Protein AF-A0A1M3DHI2-F1 (afdb_monomer_lite)

Foldseek 3Di:
DDDQPDKAWDAADQDPVGDPLRHQFGFKMFGFDPDKDFPVLFPDDDDPVQADPVRHGPDRIDTDTPWMKTFDPPTDGLCVLDVDDDPCVCVVDGDDDDPSSVVVVVPTHIDTDDDTDRPVVVVVVCVVVVVVDDDDDDDDDDDPPPVPQQQAKKKWWKKWKPLDPFTKIFTDIGRDVVVVQVVVCVVQVVVVPGIHIGTPDMDIDSGPNVSVVLQVQLLVVQVVQADPVGSRMGTNDDPVNSVVSSVVVVVVVVVVVD

pLDDT: mean 76.76, std 18.45, range [28.52, 96.75]

Sequence (258 aa):
MLRPGDLVVIVGTMGDETLPEERGMILGLMEPTTSIVSSLDYDLARGPRDFDETGRYRWPYGLELQRAWRFSEPRTALAVISSRRFSMDSAQGIVPLLPEEAEATMLLPREPVALLRPARTEARISGIEAARRRGAPPPTTTRSGVMHMRRAPAFTYAMSIEGAATPCCKIGWSFDWRSRERHFNQVAMPNVGGLRYRTILHELWDTAGEAFRMEQALLSKFDALRHPQNREILERTDAVTIQGAWIDYLVDARRRHR

Secondary structure (DSSP, 8-state):
---TT--EEEE--SSTTS-GGGTTBEEEEEEEEEEEEEGGGB-----GGGB-TTS-BS--EEEEEEEEEEEPSSPPBHHHH------GGGGSSPPPPPHHHHHHHHHS-EEE-PPPPBHHHHHHHHHHHHHHSSS-----S--TTSTTTTTS-EEEEEEEEET-SS-EEEEEEES-HHHHHHHHHHHH-GGGT--EEEEEEEEEESSHHHHHHHHHHHHHHTGGGEETTEEEEEES--HHHHHHHHHHHHHHHHHHT-

Structure (mmCIF, N/CA/C/O backbone):
data_AF-A0A1M3DHI2-F1
#
_entry.id   AF-A0A1M3DHI2-F1
#
loop_
_atom_site.group_PDB
_atom_site.id
_atom_site.type_symbol
_atom_site.label_atom_id
_atom_site.label_alt_id
_atom_site.label_comp_id
_atom_site.label_asym_id
_atom_site.label_entity_id
_atom_site.label_seq_id
_atom_site.pdbx_PDB_ins_code
_atom_site.Cartn_x
_atom_site.Cartn_y
_atom_site.Cartn_z
_atom_site.occupancy
_atom_site.B_iso_or_equiv
_atom_site.auth_seq_id
_atom_site.auth_comp_id
_atom_site.auth_asym_id
_atom_site.auth_atom_id
_atom_site.pdbx_PDB_model_num
ATOM 1 N N . MET A 1 1 ? -4.051 0.765 24.908 1.00 62.66 1 MET A N 1
ATOM 2 C CA . MET A 1 1 ? -3.536 0.108 23.687 1.00 62.66 1 MET A CA 1
ATOM 3 C C . MET A 1 1 ? -4.720 -0.537 22.989 1.00 62.66 1 MET A C 1
ATOM 5 O O . MET A 1 1 ? -5.453 -1.241 23.672 1.00 62.66 1 MET A O 1
ATOM 9 N N . LEU A 1 2 ? -4.924 -0.233 21.703 1.00 74.88 2 LEU A N 1
ATOM 10 C CA . LEU A 1 2 ? -6.053 -0.718 20.896 1.00 74.88 2 LEU A CA 1
ATOM 11 C C . LEU A 1 2 ? -6.019 -2.240 20.723 1.00 74.88 2 LEU A C 1
ATOM 13 O O . LEU A 1 2 ? -4.952 -2.815 20.490 1.00 74.88 2 LEU A O 1
ATOM 17 N N . ARG A 1 3 ? -7.186 -2.871 20.798 1.00 81.62 3 ARG A N 1
ATOM 18 C CA . ARG A 1 3 ? -7.414 -4.294 20.544 1.00 81.62 3 ARG A CA 1
ATOM 19 C C . ARG A 1 3 ? -8.376 -4.474 19.366 1.00 81.62 3 ARG A C 1
ATOM 21 O O . ARG A 1 3 ? -9.183 -3.588 19.095 1.00 81.62 3 ARG A O 1
ATOM 28 N N . PRO A 1 4 ? -8.317 -5.617 18.659 1.00 80.00 4 PRO A N 1
ATOM 29 C CA . PRO A 1 4 ? -9.319 -5.941 17.649 1.00 80.00 4 PRO A CA 1
ATOM 30 C C . PRO A 1 4 ? -10.737 -5.880 18.235 1.00 80.00 4 PRO A C 1
ATOM 32 O O . PRO A 1 4 ? -10.993 -6.486 19.275 1.00 80.00 4 PRO A O 1
ATOM 35 N N . GLY A 1 5 ? -11.636 -5.162 17.558 1.00 84.44 5 GLY A N 1
ATOM 36 C CA . GLY A 1 5 ? -13.017 -4.937 17.997 1.00 84.44 5 GLY A CA 1
ATOM 37 C C . GLY A 1 5 ? -13.235 -3.659 18.814 1.00 84.44 5 GLY A C 1
ATOM 38 O O . GLY A 1 5 ? -14.385 -3.312 19.078 1.00 84.44 5 GLY A O 1
ATOM 39 N N . ASP A 1 6 ? -12.171 -2.940 19.189 1.00 88.81 6 ASP A N 1
ATOM 40 C CA . ASP A 1 6 ? -12.313 -1.625 19.815 1.00 88.81 6 ASP A CA 1
ATOM 41 C C . ASP A 1 6 ? -12.907 -0.617 18.820 1.00 88.81 6 ASP A C 1
ATOM 43 O O . ASP A 1 6 ? -12.565 -0.595 17.635 1.00 88.81 6 ASP A O 1
ATOM 47 N N . LEU A 1 7 ? -13.769 0.263 19.327 1.00 92.69 7 LEU A N 1
ATOM 48 C CA . LEU A 1 7 ? -14.337 1.374 18.572 1.00 92.69 7 LEU A CA 1
ATOM 49 C C . LEU A 1 7 ? -13.703 2.688 19.023 1.00 92.69 7 LEU A C 1
ATOM 51 O O . LEU A 1 7 ? -13.529 2.938 20.215 1.00 92.69 7 LEU A O 1
ATOM 55 N N . VAL A 1 8 ? -13.381 3.541 18.057 1.00 91.00 8 VAL A N 1
ATOM 56 C CA . VAL A 1 8 ? -12.802 4.864 18.279 1.00 91.00 8 VAL A CA 1
ATOM 57 C C . VAL A 1 8 ? -13.770 5.917 17.772 1.00 91.00 8 VAL A C 1
ATOM 59 O O . VAL A 1 8 ? -14.144 5.921 16.599 1.00 91.00 8 VAL A O 1
ATOM 62 N N . VAL A 1 9 ? -14.165 6.817 18.666 1.00 91.62 9 VAL A N 1
ATOM 63 C CA . VAL A 1 9 ? -14.971 7.989 18.330 1.00 91.62 9 VAL A CA 1
ATOM 64 C C . VAL A 1 9 ? -14.064 9.135 17.879 1.00 91.62 9 VAL A C 1
ATOM 66 O O . VAL A 1 9 ? -13.004 9.366 18.459 1.00 91.62 9 VAL A O 1
ATOM 69 N N . ILE A 1 10 ? -14.475 9.847 16.834 1.00 91.12 10 ILE A N 1
ATOM 70 C CA . ILE A 1 10 ? -13.788 11.022 16.298 1.00 91.12 10 ILE A CA 1
ATOM 71 C C . ILE A 1 10 ? -14.543 12.265 16.754 1.00 91.12 10 ILE A C 1
ATOM 73 O O . ILE A 1 10 ? -15.750 12.382 16.530 1.00 91.12 10 ILE A O 1
ATOM 77 N N . VAL A 1 11 ? -13.818 13.202 17.358 1.00 88.62 11 VAL A N 1
ATOM 78 C CA . VAL A 1 11 ? -14.355 14.476 17.842 1.00 88.62 11 VAL A CA 1
ATOM 79 C C . VAL A 1 11 ? -13.604 15.618 17.173 1.00 88.62 11 VAL A C 1
ATOM 81 O O . VAL A 1 11 ? -12.375 15.591 17.091 1.00 88.62 11 VAL A O 1
ATOM 84 N N . GLY A 1 12 ? -14.338 16.626 16.709 1.00 87.31 12 GLY A N 1
ATOM 85 C CA . GLY A 1 12 ? -13.746 17.838 16.160 1.00 87.31 12 GLY A CA 1
ATOM 86 C C . GLY A 1 12 ? -13.019 18.626 17.244 1.00 87.31 12 GLY A C 1
ATOM 87 O O . GLY A 1 12 ? -13.593 18.956 18.284 1.00 87.31 12 GLY A O 1
ATOM 88 N N . THR A 1 13 ? -11.745 18.935 17.018 1.00 84.31 13 THR A N 1
ATOM 89 C CA . THR A 1 13 ? -10.968 19.737 17.972 1.00 84.31 13 THR A CA 1
ATOM 90 C C . THR A 1 13 ? -11.414 21.200 17.933 1.00 84.31 13 THR A C 1
ATOM 92 O O . THR A 1 13 ? -12.040 21.649 16.979 1.00 84.31 13 THR A O 1
ATOM 95 N N . MET A 1 14 ? -11.081 21.978 18.965 1.00 82.81 14 MET A N 1
ATOM 96 C CA . MET A 1 14 ? -11.407 23.414 19.000 1.00 82.81 14 MET A CA 1
ATOM 97 C C . MET A 1 14 ? -10.452 24.280 18.156 1.00 82.81 14 MET A C 1
ATOM 99 O O . MET A 1 14 ? -10.626 25.496 18.105 1.00 82.81 14 MET A O 1
ATOM 103 N N . GLY A 1 15 ? -9.428 23.678 17.540 1.00 81.00 15 GLY A N 1
ATOM 104 C CA . GLY A 1 15 ? -8.413 24.379 16.755 1.00 81.00 15 GLY A CA 1
ATOM 105 C C . GLY A 1 15 ? -8.864 24.735 15.337 1.00 81.00 15 GLY A C 1
ATOM 106 O O . GLY A 1 15 ? -9.889 24.261 14.846 1.00 81.00 15 GLY A O 1
ATOM 107 N N . ASP A 1 16 ? -8.050 25.541 14.654 1.00 78.50 16 ASP A N 1
ATOM 108 C CA . ASP A 1 16 ? -8.385 26.100 13.336 1.00 78.50 16 ASP A CA 1
ATOM 109 C C . ASP A 1 16 ? -8.350 25.110 12.168 1.00 78.50 16 ASP A C 1
ATOM 111 O O . ASP A 1 16 ? -8.839 25.425 11.084 1.00 78.50 16 ASP A O 1
ATOM 115 N N . GLU A 1 17 ? -7.832 23.903 12.391 1.00 76.38 17 GLU A N 1
ATOM 116 C CA . GLU A 1 17 ? -7.885 22.809 11.413 1.00 76.38 17 GLU A CA 1
ATOM 117 C C . GLU A 1 17 ? -9.272 22.144 11.345 1.00 76.38 17 GLU A C 1
ATOM 119 O O . GLU A 1 17 ? -9.566 21.438 10.386 1.00 76.38 17 GLU A O 1
ATOM 124 N N . THR A 1 18 ? -10.138 22.371 12.342 1.00 82.31 18 THR A N 1
ATOM 125 C CA . THR A 1 18 ? -11.517 21.856 12.358 1.00 82.31 18 THR A CA 1
ATOM 126 C C . THR A 1 18 ? -12.483 22.948 11.893 1.00 82.31 18 THR A C 1
ATOM 128 O O . THR A 1 18 ? -12.411 24.092 12.369 1.00 82.31 18 THR A O 1
ATOM 131 N N . LEU A 1 19 ? -13.408 22.597 10.991 1.00 86.00 19 LEU A N 1
ATOM 132 C CA . LEU A 1 19 ? -14.446 23.515 10.508 1.00 86.00 19 LEU A CA 1
ATOM 133 C C . LEU A 1 19 ? -15.257 24.082 11.685 1.00 86.00 19 LEU A C 1
ATOM 135 O O . LEU A 1 19 ? -15.545 23.324 12.612 1.00 86.00 19 LEU A O 1
ATOM 139 N N . PRO A 1 20 ? -15.627 25.378 11.688 1.00 88.81 20 PRO A N 1
ATOM 140 C CA . PRO A 1 20 ? -16.298 26.022 12.822 1.00 88.81 20 PRO A CA 1
ATOM 141 C C . PRO A 1 20 ? -17.507 25.256 13.377 1.00 88.81 20 PRO A C 1
ATOM 143 O O . PRO A 1 20 ? -17.654 25.148 14.591 1.00 88.81 20 PRO A O 1
ATOM 146 N N . GLU A 1 21 ? -18.326 24.686 12.500 1.00 89.31 21 GLU A N 1
ATOM 147 C CA . GLU A 1 21 ? -19.518 23.895 12.812 1.00 89.31 21 GLU A CA 1
ATOM 148 C C . GLU A 1 21 ? -19.221 22.483 13.353 1.00 89.31 21 GLU A C 1
ATOM 150 O O . GLU A 1 21 ? -20.093 21.845 13.936 1.00 89.31 21 GLU A O 1
ATOM 155 N N . GLU A 1 22 ? -17.992 21.991 13.191 1.00 90.50 22 GLU A N 1
ATOM 156 C CA . GLU A 1 22 ? -17.553 20.667 13.647 1.00 90.50 22 GLU A CA 1
ATOM 157 C C . GLU A 1 22 ? -16.815 20.718 14.993 1.00 90.50 22 GLU A C 1
ATOM 159 O O . GLU A 1 22 ? -16.596 19.684 15.631 1.00 90.50 22 GLU A O 1
ATOM 164 N N . ARG A 1 23 ? -16.434 21.914 15.455 1.00 91.06 23 ARG A N 1
ATOM 165 C CA . ARG A 1 23 ? -15.648 22.107 16.682 1.00 91.06 23 ARG A CA 1
ATOM 166 C C . ARG A 1 23 ? -16.422 21.629 17.911 1.00 91.06 23 ARG A C 1
ATOM 168 O O . ARG A 1 23 ? -17.513 22.109 18.201 1.00 91.06 23 ARG A O 1
ATOM 175 N N . GLY A 1 24 ? -15.841 20.687 18.653 1.00 89.25 24 GLY A N 1
ATOM 176 C CA . GLY A 1 24 ? -16.449 20.092 19.848 1.00 89.25 24 GLY A CA 1
ATOM 177 C C . GLY A 1 24 ? -17.579 19.097 19.560 1.00 89.25 24 GLY A C 1
ATOM 178 O O . GLY A 1 24 ? -18.226 18.623 20.499 1.00 89.25 24 GLY A O 1
ATOM 179 N N . MET A 1 25 ? -17.815 18.761 18.289 1.00 91.50 25 MET A N 1
ATOM 180 C CA . MET A 1 25 ? -18.876 17.849 17.870 1.00 91.50 25 MET A CA 1
ATOM 181 C C . MET A 1 25 ? -18.349 16.427 17.700 1.00 91.50 25 MET A C 1
ATOM 183 O O . MET A 1 25 ? -17.203 16.211 17.303 1.00 91.50 25 MET A O 1
ATOM 187 N N . ILE A 1 26 ? -19.203 15.444 17.978 1.00 92.25 26 ILE A N 1
ATOM 188 C CA . ILE A 1 26 ? -18.942 14.039 17.666 1.00 92.25 26 ILE A CA 1
ATOM 189 C C . ILE A 1 26 ? -19.184 13.848 16.164 1.00 92.25 26 ILE A C 1
ATOM 191 O O . ILE A 1 26 ? -20.297 14.043 15.676 1.00 92.25 26 ILE A O 1
ATOM 195 N N . LEU A 1 27 ? -18.131 13.497 15.423 1.00 92.06 27 LEU A N 1
ATOM 196 C CA . LEU A 1 27 ? -18.130 13.499 13.954 1.00 92.06 27 LEU A CA 1
ATOM 197 C C . LEU A 1 27 ? -18.334 12.102 13.372 1.00 92.06 27 LEU A C 1
ATOM 199 O O . LEU A 1 27 ? -19.105 11.905 12.431 1.00 92.06 27 LEU A O 1
ATOM 203 N N . GLY A 1 28 ? -17.646 11.114 13.938 1.00 93.94 28 GLY A N 1
ATOM 204 C CA . GLY A 1 28 ? -17.653 9.765 13.395 1.00 93.94 28 GLY A CA 1
ATOM 205 C C . GLY A 1 28 ? -17.234 8.710 14.399 1.00 93.94 28 GLY A C 1
ATOM 206 O O . GLY A 1 28 ? -16.792 9.003 15.508 1.00 93.94 28 GLY A O 1
ATOM 207 N N . LEU A 1 29 ? -17.387 7.466 13.978 1.00 94.25 29 LEU A N 1
ATOM 208 C CA . LEU A 1 29 ? -17.024 6.277 14.728 1.00 94.25 29 LEU A CA 1
ATOM 209 C C . LEU A 1 29 ? -16.289 5.338 13.781 1.00 94.25 29 LEU A C 1
ATOM 211 O O . LEU A 1 29 ? -16.691 5.182 12.629 1.00 94.25 29 LEU A O 1
ATOM 215 N N . MET A 1 30 ? -15.231 4.693 14.245 1.00 94.19 30 MET A N 1
ATOM 216 C CA . MET A 1 30 ? -14.475 3.750 13.429 1.00 94.19 30 MET A CA 1
ATOM 217 C C . MET A 1 30 ? -14.014 2.548 14.236 1.00 94.19 30 MET A C 1
ATOM 219 O O . MET A 1 30 ? -13.789 2.640 15.437 1.00 94.19 30 MET A O 1
ATOM 223 N N . GLU A 1 31 ? -13.846 1.429 13.548 1.00 92.19 31 GLU A N 1
ATOM 224 C CA . GLU A 1 31 ? -13.245 0.211 14.077 1.00 92.19 31 GLU A CA 1
ATOM 225 C C . GLU A 1 31 ? -11.874 0.024 13.416 1.00 92.19 31 GLU A C 1
ATOM 227 O O . GLU A 1 31 ? -11.796 -0.505 12.299 1.00 92.19 31 GLU A O 1
ATOM 232 N N . PRO A 1 32 ? -10.788 0.517 14.034 1.00 86.94 32 PRO A N 1
ATOM 233 C CA . PRO A 1 32 ? -9.449 0.338 13.500 1.00 86.94 32 PRO A CA 1
ATOM 234 C C . PRO A 1 32 ? -8.954 -1.098 13.698 1.00 86.94 32 PRO A C 1
ATOM 236 O O . PRO A 1 32 ? -9.255 -1.780 14.676 1.00 86.94 32 PRO A O 1
ATOM 239 N N . THR A 1 33 ? -8.127 -1.548 12.766 1.00 83.25 33 THR A N 1
ATOM 240 C CA . THR A 1 33 ? -7.290 -2.737 12.924 1.00 83.25 33 THR A CA 1
ATOM 241 C C . THR A 1 33 ? -6.025 -2.393 13.716 1.00 83.25 33 THR A C 1
ATOM 243 O O . THR A 1 33 ? -5.713 -1.232 13.980 1.00 83.25 33 THR A O 1
ATOM 246 N N . THR A 1 34 ? -5.236 -3.413 14.049 1.00 78.88 34 THR A N 1
ATOM 247 C CA . THR A 1 34 ? -3.863 -3.242 14.546 1.00 78.88 34 THR A CA 1
ATOM 248 C C . THR A 1 34 ? -2.829 -3.164 13.414 1.00 78.88 34 THR A C 1
ATOM 250 O O . THR A 1 34 ? -1.626 -3.108 13.676 1.00 78.88 34 THR A O 1
ATOM 253 N N . SER A 1 35 ? -3.273 -3.163 12.153 1.00 71.69 35 SER A N 1
ATOM 254 C CA . SER A 1 35 ? -2.414 -3.146 10.973 1.00 71.69 35 SER A CA 1
ATOM 255 C C . SER A 1 35 ? -2.018 -1.715 10.617 1.00 71.69 35 SER A C 1
ATOM 257 O O . SER A 1 35 ? -2.851 -0.892 10.236 1.00 71.69 35 SER A O 1
ATOM 259 N N . ILE A 1 36 ? -0.720 -1.429 10.727 1.00 72.75 36 ILE A N 1
ATOM 260 C CA . ILE A 1 36 ? -0.139 -0.146 10.325 1.00 72.75 36 ILE A CA 1
ATOM 261 C C . ILE A 1 36 ? 0.008 -0.128 8.804 1.00 72.75 36 ILE A C 1
ATOM 263 O O . ILE A 1 36 ? 0.625 -1.018 8.216 1.00 72.75 36 ILE A O 1
ATOM 267 N N . VAL A 1 37 ? -0.519 0.916 8.176 1.00 66.88 37 VAL A N 1
ATOM 268 C CA . VAL A 1 37 ? -0.455 1.144 6.731 1.00 66.88 37 VAL A CA 1
ATOM 269 C C . VAL A 1 37 ? 0.207 2.482 6.433 1.00 66.88 37 VAL A C 1
ATOM 271 O O . VAL A 1 37 ? 0.209 3.386 7.270 1.00 66.88 37 VAL A O 1
ATOM 274 N N . SER A 1 38 ? 0.780 2.630 5.238 1.00 73.25 38 SER A N 1
ATOM 275 C CA . SER A 1 38 ? 1.249 3.941 4.793 1.00 73.25 38 SER A CA 1
ATOM 276 C C . SER A 1 38 ? 0.084 4.745 4.230 1.00 73.25 38 SER A C 1
ATOM 278 O O . SER A 1 38 ? -0.596 4.294 3.312 1.00 73.25 38 SER A O 1
ATOM 280 N N . SER A 1 39 ? -0.090 5.978 4.703 1.00 69.62 39 SER A N 1
ATOM 281 C CA . SER A 1 39 ? -1.076 6.925 4.158 1.00 69.62 39 SER A CA 1
ATOM 282 C C . SER A 1 39 ? -0.785 7.286 2.694 1.00 69.62 39 SER A C 1
ATOM 284 O O . SER A 1 39 ? -1.657 7.770 1.975 1.00 69.62 39 SER A O 1
ATOM 286 N N . LEU A 1 40 ? 0.444 7.027 2.227 1.00 70.31 40 LEU A N 1
ATOM 287 C CA . LEU A 1 40 ? 0.841 7.196 0.831 1.00 70.31 40 LEU A CA 1
ATOM 288 C C . LEU A 1 40 ? 0.261 6.120 -0.098 1.00 70.31 40 LEU A C 1
ATOM 290 O O . LEU A 1 40 ? 0.188 6.359 -1.300 1.00 70.31 40 LEU A O 1
ATOM 294 N N . ASP A 1 41 ? -0.171 4.974 0.439 1.00 65.00 41 ASP A N 1
ATOM 295 C CA . ASP A 1 41 ? -0.822 3.909 -0.333 1.00 65.00 41 ASP A CA 1
ATOM 296 C C . ASP A 1 41 ? -2.322 4.178 -0.580 1.00 65.00 41 ASP A C 1
ATOM 298 O O . ASP A 1 41 ? -2.971 3.401 -1.284 1.00 65.00 41 ASP A O 1
ATOM 302 N N . TYR A 1 42 ? -2.873 5.267 -0.032 1.00 68.94 42 TYR A N 1
ATOM 303 C CA . TYR A 1 42 ? -4.274 5.675 -0.168 1.00 68.94 42 TYR A CA 1
ATOM 304 C C . TYR A 1 42 ? -4.394 6.970 -0.976 1.00 68.94 42 TYR A C 1
ATOM 306 O O . TYR A 1 42 ? -3.564 7.878 -0.852 1.00 68.94 42 TYR A O 1
ATOM 314 N N . ASP A 1 43 ? -5.451 7.056 -1.787 1.00 68.31 43 ASP A N 1
ATOM 315 C CA . ASP A 1 43 ? -5.791 8.253 -2.563 1.00 68.31 43 ASP A CA 1
ATOM 316 C C . ASP A 1 43 ? -6.504 9.279 -1.669 1.00 68.31 43 ASP A C 1
ATOM 318 O O . ASP A 1 43 ? -7.723 9.433 -1.680 1.00 68.31 43 ASP A O 1
ATOM 322 N N . LEU A 1 44 ? -5.723 9.903 -0.789 1.00 72.12 44 LEU A N 1
ATOM 323 C CA . LEU A 1 44 ? -6.184 10.952 0.114 1.00 72.12 44 LEU A CA 1
ATOM 324 C C . LEU A 1 44 ? -6.082 12.306 -0.592 1.00 72.12 44 LEU A C 1
ATOM 326 O O . LEU A 1 44 ? -5.038 12.624 -1.165 1.00 72.12 44 LEU A O 1
ATOM 330 N N . ALA A 1 45 ? -7.127 13.130 -0.495 1.00 68.62 45 ALA A N 1
ATOM 331 C CA . ALA A 1 45 ? -7.022 14.542 -0.846 1.00 68.62 45 ALA A CA 1
ATOM 332 C C . ALA A 1 45 ? -6.009 15.202 0.101 1.00 68.62 45 ALA A C 1
ATOM 334 O O . ALA A 1 45 ? -6.167 15.123 1.317 1.00 68.62 45 ALA A O 1
ATOM 335 N N . ARG A 1 46 ? -4.951 15.804 -0.455 1.00 73.12 46 ARG A N 1
ATOM 336 C CA . ARG A 1 46 ? -3.874 16.439 0.318 1.00 73.12 46 ARG A CA 1
ATOM 337 C C . ARG A 1 46 ? -3.815 17.927 0.016 1.00 73.12 46 ARG A C 1
ATOM 339 O O . ARG A 1 46 ? -3.735 18.318 -1.149 1.00 73.12 46 ARG A O 1
ATOM 346 N N . GLY A 1 47 ? -3.839 18.742 1.061 1.00 72.06 47 GLY A N 1
ATOM 347 C CA . GLY A 1 47 ? -3.672 20.187 0.997 1.00 72.06 47 GLY A CA 1
ATOM 348 C C . GLY A 1 47 ? -2.259 20.633 1.392 1.00 72.06 47 GLY A C 1
ATOM 349 O O . GLY A 1 47 ? -1.497 19.860 1.971 1.00 72.06 47 GLY A O 1
ATOM 350 N N . PRO A 1 48 ? -1.900 21.907 1.145 1.00 70.19 48 PRO A N 1
ATOM 351 C CA . PRO A 1 48 ? -0.602 22.462 1.545 1.00 70.19 48 PRO A CA 1
ATOM 352 C C . PRO A 1 48 ? -0.307 22.345 3.049 1.00 70.19 48 PRO A C 1
ATOM 354 O O . PRO A 1 48 ? 0.852 22.252 3.438 1.00 70.19 48 PRO A O 1
ATOM 357 N N . ARG A 1 49 ? -1.349 22.322 3.892 1.00 75.62 49 ARG A N 1
ATOM 358 C CA . ARG A 1 49 ? -1.235 22.201 5.357 1.00 75.62 49 ARG A CA 1
ATOM 359 C C . ARG A 1 49 ? -0.838 20.804 5.832 1.00 75.62 49 ARG A C 1
ATOM 361 O O . ARG A 1 49 ? -0.331 20.662 6.942 1.00 75.62 49 ARG A O 1
ATOM 368 N N . ASP A 1 50 ? -1.003 19.791 4.986 1.00 75.31 50 ASP A N 1
ATOM 369 C CA . ASP A 1 50 ? -0.688 18.408 5.346 1.00 75.31 50 ASP A CA 1
ATOM 370 C C . ASP A 1 50 ? 0.804 18.087 5.232 1.00 75.31 50 ASP A C 1
ATOM 372 O O . ASP A 1 50 ? 1.242 16.981 5.560 1.00 75.31 50 ASP A O 1
ATOM 376 N N . PHE A 1 51 ? 1.590 19.048 4.750 1.00 77.00 51 PHE A N 1
ATOM 377 C CA . PHE A 1 51 ? 3.031 18.947 4.627 1.00 77.00 51 PHE A CA 1
ATOM 378 C C . PHE A 1 51 ? 3.715 19.796 5.702 1.00 77.00 51 PHE A C 1
ATOM 380 O O . PHE A 1 51 ? 3.193 20.809 6.177 1.00 77.00 51 PHE A O 1
ATOM 387 N N . ASP A 1 52 ? 4.870 19.335 6.164 1.00 77.25 52 ASP A N 1
ATOM 388 C CA . ASP A 1 52 ? 5.746 20.123 7.021 1.00 77.25 52 ASP A CA 1
ATOM 389 C C . ASP A 1 52 ? 6.525 21.170 6.205 1.00 77.25 52 ASP A C 1
ATOM 391 O O . ASP A 1 52 ? 6.446 21.225 4.976 1.00 77.25 52 ASP A O 1
ATOM 395 N N . GLU A 1 53 ? 7.300 22.006 6.895 1.00 74.56 53 GLU A N 1
ATOM 396 C CA . GLU A 1 53 ? 8.127 23.056 6.282 1.00 74.56 53 GLU A CA 1
ATOM 397 C C . GLU A 1 53 ? 9.168 22.504 5.288 1.00 74.56 53 GLU A C 1
ATOM 399 O O . GLU A 1 53 ? 9.674 23.238 4.442 1.00 74.56 53 GLU A O 1
ATOM 404 N N . THR A 1 54 ? 9.465 21.202 5.352 1.00 67.31 54 THR A N 1
ATOM 405 C CA . THR A 1 54 ? 10.391 20.500 4.452 1.00 67.31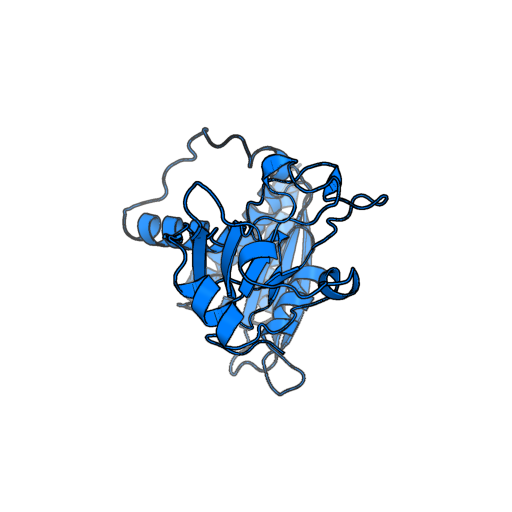 54 THR A CA 1
ATOM 406 C C . THR A 1 54 ? 9.686 19.800 3.285 1.00 67.31 54 THR A C 1
ATOM 408 O O . THR A 1 54 ? 10.333 19.112 2.492 1.00 67.31 54 THR A O 1
ATOM 411 N N . GLY A 1 55 ? 8.365 19.961 3.163 1.00 69.81 55 GLY A N 1
ATOM 412 C CA . GLY A 1 55 ? 7.553 19.358 2.110 1.00 69.81 55 GLY A CA 1
ATOM 413 C C . GLY A 1 55 ? 7.259 17.871 2.321 1.00 69.81 55 GLY A C 1
ATOM 414 O O . GLY A 1 55 ? 6.880 17.185 1.370 1.00 69.81 55 GLY A O 1
ATOM 415 N N . ARG A 1 56 ? 7.430 17.335 3.537 1.00 70.50 56 ARG A N 1
ATOM 416 C CA . ARG A 1 56 ? 7.085 15.941 3.861 1.00 70.50 56 ARG A CA 1
ATOM 417 C C . ARG A 1 56 ? 5.681 15.857 4.431 1.00 70.50 56 ARG A C 1
ATOM 419 O O . ARG A 1 56 ? 5.271 16.702 5.215 1.00 70.50 56 ARG A O 1
ATOM 426 N N . TYR A 1 57 ? 4.945 14.815 4.050 1.00 73.94 57 TYR A N 1
ATOM 427 C CA . TYR A 1 57 ? 3.602 14.580 4.575 1.00 73.94 57 TYR A CA 1
ATOM 428 C C . TYR A 1 57 ? 3.664 14.311 6.084 1.00 73.94 57 TYR A C 1
ATOM 430 O O . TYR A 1 57 ? 4.412 13.433 6.520 1.00 73.94 57 TYR A O 1
ATOM 438 N N . ARG A 1 58 ? 2.875 15.052 6.867 1.00 72.00 58 ARG A N 1
ATOM 439 C CA . ARG A 1 58 ? 2.909 15.046 8.340 1.00 72.00 58 ARG A CA 1
ATOM 440 C C . ARG A 1 58 ? 2.466 13.716 8.952 1.00 72.00 58 ARG A C 1
ATOM 442 O O . ARG A 1 58 ? 2.927 13.365 10.034 1.00 72.00 58 ARG A O 1
ATOM 449 N N . TRP A 1 59 ? 1.625 12.951 8.251 1.00 77.62 59 TRP A N 1
ATOM 450 C CA . TRP A 1 59 ? 1.039 11.701 8.758 1.00 77.62 59 TRP A CA 1
ATOM 451 C C . TRP A 1 59 ? 1.347 10.503 7.851 1.00 77.62 59 TRP A C 1
ATOM 453 O O . TRP A 1 59 ? 0.445 9.923 7.249 1.00 77.62 59 TRP A O 1
ATOM 463 N N . PRO A 1 60 ? 2.620 10.095 7.709 1.00 69.12 60 PRO A N 1
ATOM 464 C CA . PRO A 1 60 ? 3.029 9.078 6.733 1.00 69.12 60 PRO A CA 1
ATOM 465 C C . PRO A 1 60 ? 2.452 7.676 6.996 1.00 69.12 60 PRO A C 1
ATOM 467 O O . PRO A 1 60 ? 2.496 6.822 6.101 1.00 69.12 60 PRO A O 1
ATOM 470 N N . TYR A 1 61 ? 1.900 7.448 8.191 1.00 76.44 61 TYR A N 1
ATOM 471 C CA . TYR A 1 61 ? 1.335 6.179 8.634 1.00 76.44 61 TYR A CA 1
ATOM 472 C C . TYR A 1 61 ? -0.050 6.368 9.252 1.00 76.44 61 TYR A C 1
ATOM 474 O O . TYR A 1 61 ? -0.340 7.412 9.835 1.00 76.44 61 TYR A O 1
ATOM 482 N N . GLY A 1 62 ? -0.864 5.320 9.172 1.00 81.12 62 GLY A N 1
ATOM 483 C CA . GLY A 1 62 ? -2.171 5.226 9.811 1.00 81.12 62 GLY A CA 1
ATOM 484 C C . GLY A 1 62 ? -2.521 3.778 10.144 1.00 81.12 62 GLY A C 1
ATOM 485 O O . GLY A 1 62 ? -1.725 2.866 9.912 1.00 81.12 62 GLY A O 1
ATOM 486 N N . LEU A 1 63 ? -3.718 3.570 10.686 1.00 81.75 63 LEU A N 1
ATOM 487 C CA . LEU A 1 63 ? -4.287 2.240 10.902 1.00 81.75 63 LEU A CA 1
ATOM 488 C C . LEU A 1 63 ? -5.328 1.955 9.823 1.00 81.75 63 LEU A C 1
ATOM 490 O O . LEU A 1 63 ? -6.130 2.826 9.487 1.00 81.75 63 LEU A O 1
ATOM 494 N N . GLU A 1 64 ? -5.326 0.737 9.288 1.00 83.06 64 GLU A N 1
ATOM 495 C CA . GLU A 1 64 ? -6.403 0.296 8.400 1.00 83.06 64 GLU A CA 1
ATOM 496 C C . GLU A 1 64 ? -7.705 0.157 9.197 1.00 83.06 64 GLU A C 1
ATOM 498 O O . GLU A 1 64 ? -7.687 -0.321 10.331 1.00 83.06 64 GLU A O 1
ATOM 503 N N . LEU A 1 65 ? -8.832 0.571 8.620 1.00 86.12 65 LEU A N 1
ATOM 504 C CA . LEU A 1 65 ? -10.144 0.475 9.258 1.00 86.12 65 LEU A CA 1
ATOM 505 C C . LEU A 1 65 ? -10.873 -0.780 8.774 1.00 86.12 65 LEU A C 1
ATOM 507 O O . LEU A 1 65 ? -10.849 -1.095 7.587 1.00 86.12 65 LEU A O 1
ATOM 511 N N . GLN A 1 66 ? -11.559 -1.479 9.678 1.00 85.06 66 GLN A N 1
ATOM 512 C CA . GLN A 1 66 ? -12.501 -2.538 9.302 1.00 85.06 66 GLN A CA 1
ATOM 513 C C . GLN A 1 66 ? -13.845 -1.946 8.888 1.00 85.06 66 GLN A C 1
ATOM 515 O O . GLN A 1 66 ? -14.436 -2.358 7.889 1.00 85.06 66 GLN A O 1
ATOM 520 N N . ARG A 1 67 ? -14.333 -0.977 9.670 1.00 88.81 67 ARG A N 1
ATOM 521 C CA . ARG A 1 67 ? -15.624 -0.307 9.485 1.00 88.81 67 ARG A CA 1
ATOM 522 C C . ARG A 1 67 ? -15.529 1.148 9.944 1.00 88.81 67 ARG A C 1
ATOM 524 O O . ARG A 1 67 ? -14.755 1.467 10.844 1.00 88.81 67 ARG A O 1
ATOM 531 N N . ALA A 1 68 ? -16.323 2.022 9.333 1.00 93.44 68 ALA A N 1
ATOM 532 C CA . ALA A 1 68 ? -16.506 3.395 9.789 1.00 93.44 68 ALA A CA 1
ATOM 533 C C . ALA A 1 68 ? -17.959 3.834 9.616 1.00 93.44 68 ALA A C 1
ATOM 535 O O . ALA A 1 68 ? -18.677 3.349 8.738 1.00 93.44 68 ALA A O 1
ATOM 536 N N . TRP A 1 69 ? -18.367 4.774 10.456 1.00 95.56 69 TRP A N 1
ATOM 537 C CA . TRP A 1 69 ? -19.686 5.374 10.473 1.00 95.56 69 TRP A CA 1
ATOM 538 C C . TRP A 1 69 ? -19.571 6.884 10.656 1.00 95.56 69 TRP A C 1
ATOM 540 O O . TRP A 1 69 ? -18.696 7.373 11.372 1.00 95.56 69 TRP A O 1
ATOM 550 N N . ARG A 1 70 ? -20.498 7.613 10.043 1.00 93.94 70 ARG A N 1
ATOM 551 C CA . ARG A 1 70 ? -20.716 9.043 10.262 1.00 93.94 70 ARG A CA 1
ATOM 552 C C . ARG A 1 70 ? -21.944 9.209 11.146 1.00 93.94 70 ARG A C 1
ATOM 554 O O . ARG A 1 70 ? -22.947 8.533 10.915 1.00 93.94 70 ARG A O 1
ATOM 561 N N . PHE A 1 71 ? -21.875 10.082 12.146 1.00 93.56 71 PHE A N 1
ATOM 562 C CA . PHE A 1 71 ? -23.064 10.429 12.926 1.00 93.56 71 PHE A CA 1
ATOM 563 C C . PHE A 1 71 ? -23.981 11.341 12.109 1.00 93.56 71 PHE A C 1
ATOM 565 O O . PHE A 1 71 ? -23.511 12.229 11.398 1.00 93.56 71 PHE A O 1
ATOM 572 N N . SER A 1 72 ? -25.284 11.075 12.168 1.00 89.81 72 SER A N 1
ATOM 573 C CA . SER A 1 72 ? -26.285 11.802 11.389 1.00 89.81 72 SER A CA 1
ATOM 574 C C . SER A 1 72 ? -26.467 13.231 11.900 1.00 89.81 72 SER A C 1
ATOM 576 O O . SER A 1 72 ? -26.209 13.527 13.066 1.00 89.81 72 SER A O 1
ATOM 578 N N . GLU A 1 73 ? -26.948 14.113 11.025 1.00 86.25 73 GLU A N 1
ATOM 579 C CA . GLU A 1 73 ? -27.310 15.473 11.419 1.00 86.25 73 GLU A CA 1
ATOM 580 C C . GLU A 1 73 ? -28.668 15.505 12.152 1.00 86.25 73 GLU A C 1
ATOM 582 O O . GLU A 1 73 ? -29.583 14.774 11.757 1.00 86.25 73 GLU A O 1
ATOM 587 N N . PRO A 1 74 ? -28.839 16.369 13.174 1.00 87.88 74 PRO A N 1
ATOM 588 C CA . PRO A 1 74 ? -27.820 17.252 13.747 1.00 87.88 74 PRO A CA 1
ATOM 589 C C . PRO A 1 74 ? -26.812 16.484 14.616 1.00 87.88 74 PRO A C 1
ATOM 591 O O . PRO A 1 74 ? -27.196 15.674 15.464 1.00 87.88 74 PRO A O 1
ATOM 594 N N . ARG A 1 75 ? -25.514 16.769 14.442 1.00 88.75 75 ARG A N 1
ATOM 595 C CA . ARG A 1 75 ? -24.462 16.157 15.272 1.00 88.75 75 ARG A CA 1
ATOM 596 C C . ARG A 1 75 ? -24.618 16.528 16.745 1.00 88.75 75 ARG A C 1
ATOM 598 O O . ARG A 1 75 ? -25.052 17.623 17.097 1.00 88.75 75 ARG A O 1
ATOM 605 N N . THR A 1 76 ? -24.208 15.611 17.619 1.00 92.25 76 THR A N 1
ATOM 606 C CA . THR A 1 76 ? -24.238 15.806 19.075 1.00 92.25 76 THR A CA 1
ATOM 607 C C . THR A 1 76 ? -22.908 16.377 19.560 1.00 92.25 76 THR A C 1
ATOM 609 O O . THR A 1 76 ? -21.840 15.897 19.176 1.00 92.25 76 THR A O 1
ATOM 612 N N . ALA A 1 77 ? -22.959 17.406 20.407 1.00 92.81 77 ALA A N 1
ATOM 613 C CA . ALA A 1 77 ? -21.764 17.965 21.031 1.00 92.81 77 ALA A CA 1
ATOM 614 C C . ALA A 1 77 ? -21.186 16.982 22.058 1.00 92.81 77 ALA A C 1
ATOM 616 O O . ALA A 1 77 ? -21.937 16.393 22.838 1.00 92.81 77 ALA A O 1
ATOM 617 N N . LEU A 1 78 ? -19.857 16.848 22.126 1.00 90.62 78 LEU A N 1
ATOM 618 C CA . LEU A 1 78 ? -19.208 15.956 23.097 1.00 90.62 78 LEU A CA 1
ATOM 619 C C . LEU A 1 78 ? -19.603 16.304 24.541 1.00 90.62 78 LEU A C 1
ATOM 621 O O . LEU A 1 78 ? -19.794 15.404 25.353 1.00 90.62 78 LEU A O 1
ATOM 625 N N . ALA A 1 79 ? -19.798 17.593 24.834 1.00 90.44 79 ALA A N 1
ATOM 626 C CA . ALA A 1 79 ? -20.206 18.088 26.149 1.00 90.44 79 ALA A CA 1
ATOM 627 C C . ALA A 1 79 ? -21.574 17.557 26.629 1.00 90.44 79 ALA A C 1
ATOM 629 O O . ALA A 1 79 ? -21.864 17.618 27.820 1.00 90.44 79 ALA A O 1
ATOM 630 N N . VAL A 1 80 ? -22.413 17.048 25.717 1.00 90.12 80 VAL A N 1
ATOM 631 C CA . VAL A 1 80 ? -23.693 16.400 26.056 1.00 90.12 80 VAL A CA 1
ATOM 632 C C . VAL A 1 80 ? -23.474 14.967 26.549 1.00 90.12 80 VAL A C 1
ATOM 634 O O . VAL A 1 80 ? -24.232 14.492 27.388 1.00 90.12 80 VAL A O 1
ATOM 637 N N . ILE A 1 81 ? -22.439 14.286 26.047 1.00 90.19 81 ILE A N 1
ATOM 638 C CA . ILE A 1 81 ? -22.111 12.897 26.405 1.00 90.19 81 ILE A CA 1
ATOM 639 C C . ILE A 1 81 ? -21.150 12.827 27.591 1.00 90.19 81 ILE A C 1
ATOM 641 O O . ILE A 1 81 ? -21.264 11.938 28.428 1.00 90.19 81 ILE A O 1
ATOM 645 N N . SER A 1 82 ? -20.195 13.752 27.665 1.00 88.81 82 SER A N 1
ATOM 646 C CA . SER A 1 82 ? -19.162 13.762 28.693 1.00 88.81 82 SER A CA 1
ATOM 647 C C . SER A 1 82 ? -18.954 15.164 29.246 1.00 88.81 82 SER A C 1
ATOM 649 O O . SER A 1 82 ? -18.715 16.119 28.509 1.00 88.81 82 SER A O 1
ATOM 651 N N . SER A 1 83 ? -18.968 15.274 30.572 1.00 85.06 83 SER A N 1
ATOM 652 C CA . SER A 1 83 ? -18.590 16.490 31.299 1.00 85.06 83 SER A CA 1
ATOM 653 C C . SER A 1 83 ? -17.076 16.597 31.535 1.00 85.06 83 SER A C 1
ATOM 655 O O . SER A 1 83 ? -16.599 17.581 32.112 1.00 85.06 83 SER A O 1
ATOM 657 N N . ARG A 1 84 ? -16.294 15.594 31.106 1.00 84.00 84 ARG A N 1
ATOM 658 C CA . ARG A 1 84 ? -14.843 15.558 31.310 1.00 84.00 84 ARG A CA 1
ATOM 659 C C . ARG A 1 84 ? -14.149 16.556 30.392 1.00 84.00 84 ARG A C 1
ATOM 661 O O . ARG A 1 84 ? -14.490 16.727 29.225 1.00 84.00 84 ARG A O 1
ATOM 668 N N . ARG A 1 85 ? -13.093 17.176 30.917 1.00 72.00 85 ARG A N 1
ATOM 669 C CA . ARG A 1 85 ? -12.168 17.973 30.111 1.00 72.00 85 ARG A CA 1
ATOM 670 C C . ARG A 1 85 ? -11.120 17.052 29.504 1.00 72.00 85 ARG A C 1
ATOM 672 O O . ARG A 1 85 ? -10.250 16.552 30.210 1.00 72.00 85 ARG A O 1
ATOM 679 N N . PHE A 1 86 ? -11.201 16.858 28.198 1.00 71.06 86 PHE A N 1
ATOM 680 C CA . PHE A 1 86 ? -10.153 16.215 27.418 1.00 71.06 86 PHE A CA 1
ATOM 681 C C . PHE A 1 86 ? -9.072 17.276 27.144 1.00 71.06 86 PHE A C 1
ATOM 683 O O . PHE A 1 86 ? -9.308 18.223 26.395 1.00 71.06 86 PHE A O 1
ATOM 690 N N . SER A 1 87 ? -7.925 17.203 27.835 1.00 59.28 87 SER A N 1
ATOM 691 C CA . SER A 1 87 ? -6.805 18.145 27.647 1.00 59.28 87 SER A CA 1
ATOM 692 C C . SER A 1 87 ? -6.157 17.962 26.266 1.00 59.28 87 SER A C 1
ATOM 694 O O . SER A 1 87 ? -6.435 16.982 25.572 1.00 59.28 87 SER A O 1
ATOM 696 N N . MET A 1 88 ? -5.245 18.863 25.874 1.00 50.75 88 MET A N 1
ATOM 697 C CA . MET A 1 88 ? -4.402 18.693 24.674 1.00 50.75 88 MET A CA 1
ATOM 698 C C . MET A 1 88 ? -3.614 17.369 24.658 1.00 50.75 88 MET A C 1
ATOM 700 O O . MET A 1 88 ? -3.238 16.920 23.581 1.00 50.75 88 MET A O 1
ATOM 704 N N . ASP A 1 89 ? -3.428 16.693 25.797 1.00 44.25 89 ASP A N 1
ATOM 705 C CA . ASP A 1 89 ? -2.811 15.355 25.852 1.00 44.25 89 ASP A CA 1
ATOM 706 C C . ASP A 1 89 ? -3.656 14.291 25.129 1.00 44.25 89 ASP A C 1
ATOM 708 O O . ASP A 1 89 ? -3.131 13.302 24.621 1.00 44.25 89 ASP A O 1
ATOM 712 N N . SER A 1 90 ? -4.961 14.535 24.983 1.00 50.91 90 SER A N 1
ATOM 713 C CA . SER A 1 90 ? -5.873 13.719 24.168 1.00 50.91 90 SER A CA 1
ATOM 714 C C . SER A 1 90 ? -5.571 13.820 22.668 1.00 50.91 90 SER A C 1
ATOM 716 O O . SER A 1 90 ? -6.027 12.981 21.902 1.00 50.91 90 SER A O 1
ATOM 718 N N . ALA A 1 91 ? -4.800 14.823 22.230 1.00 49.09 91 ALA A N 1
ATOM 719 C CA . ALA A 1 91 ? -4.336 14.931 20.847 1.00 49.09 91 ALA A CA 1
ATOM 720 C C . ALA A 1 91 ? -3.155 13.988 20.547 1.00 49.09 91 ALA A C 1
ATOM 722 O O . ALA A 1 91 ? -2.850 13.747 19.382 1.00 49.09 91 ALA A O 1
ATOM 723 N N . GLN A 1 92 ? -2.491 13.445 21.579 1.00 51.81 92 GLN A N 1
ATOM 724 C CA . GLN A 1 92 ? -1.345 12.541 21.427 1.00 51.81 92 GLN A CA 1
ATOM 725 C C . GLN A 1 92 ? -1.727 11.051 21.451 1.00 51.81 92 GLN A C 1
ATOM 727 O O . GLN A 1 92 ? -0.871 10.197 21.219 1.00 51.81 92 GLN A O 1
ATOM 732 N N . GLY A 1 93 ? -2.992 10.705 21.716 1.00 66.00 93 GLY A N 1
ATOM 733 C CA . GLY A 1 93 ? -3.404 9.307 21.831 1.00 66.00 93 GLY A CA 1
ATOM 734 C C . GLY A 1 93 ? -4.909 9.094 21.964 1.00 66.00 93 GLY A C 1
ATOM 735 O O . GLY A 1 93 ? -5.709 10.002 21.787 1.00 66.00 93 GLY A O 1
ATOM 736 N N . ILE A 1 94 ? -5.298 7.856 22.270 1.00 76.62 94 ILE A N 1
ATOM 737 C CA . ILE A 1 94 ? -6.703 7.460 22.428 1.00 76.62 94 ILE A CA 1
ATOM 738 C C . ILE A 1 94 ? -7.041 7.438 23.914 1.00 76.62 94 ILE A C 1
ATOM 740 O O . ILE A 1 94 ? -6.415 6.703 24.683 1.00 76.62 94 ILE A O 1
ATOM 744 N N . VAL A 1 95 ? -8.046 8.219 24.305 1.00 82.62 95 VAL A N 1
ATOM 745 C CA . VAL A 1 95 ? -8.547 8.273 25.681 1.00 82.62 95 VAL A CA 1
ATOM 746 C C . VAL A 1 95 ? -9.737 7.321 25.820 1.00 82.62 95 VAL A C 1
ATOM 748 O O . VAL A 1 95 ? -10.724 7.491 25.105 1.00 82.62 95 VAL A O 1
ATOM 751 N N . PRO A 1 96 ? -9.686 6.330 26.730 1.00 86.38 96 PRO A N 1
ATOM 752 C CA . PRO A 1 96 ? -10.831 5.469 26.992 1.00 86.38 96 PRO A CA 1
ATOM 753 C C . PRO A 1 96 ? -12.031 6.263 27.524 1.00 86.38 96 PRO A C 1
ATOM 755 O O . PRO A 1 96 ? -11.909 7.052 28.473 1.00 86.38 96 PRO A O 1
ATOM 758 N N . LEU A 1 97 ? -13.190 6.019 26.917 1.00 88.06 97 LEU A N 1
ATOM 759 C CA . LEU A 1 97 ? -14.477 6.472 27.431 1.00 88.06 97 LEU A CA 1
ATOM 760 C C . LEU A 1 97 ? -14.876 5.649 28.660 1.00 88.06 97 LEU A C 1
ATOM 762 O O . LEU A 1 97 ? -14.53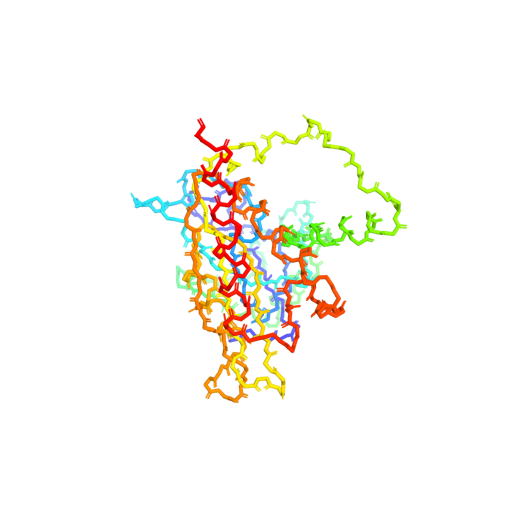9 4.467 28.772 1.00 88.06 97 LEU A O 1
ATOM 766 N N . LEU A 1 98 ? -15.607 6.278 29.575 1.00 90.50 98 LEU A N 1
ATOM 767 C CA . LEU A 1 98 ? -16.322 5.573 30.633 1.00 90.50 98 LEU A CA 1
ATOM 768 C C . LEU A 1 98 ? -17.469 4.746 30.025 1.00 90.50 98 LEU A C 1
ATOM 770 O O . LEU A 1 98 ? -17.961 5.092 28.949 1.00 90.50 98 LEU A O 1
ATOM 774 N N . PRO A 1 99 ? -17.934 3.680 30.702 1.00 91.75 99 PRO A N 1
ATOM 775 C CA . PRO A 1 99 ? -19.019 2.841 30.190 1.00 91.75 99 PRO A CA 1
ATOM 776 C C . PRO A 1 99 ? -20.277 3.629 29.792 1.00 91.75 99 PRO A C 1
ATOM 778 O O . PRO A 1 99 ? -20.812 3.407 28.712 1.00 91.75 99 PRO A O 1
ATOM 781 N N . GLU A 1 100 ? -20.685 4.602 30.610 1.00 92.31 100 GLU A N 1
ATOM 782 C CA . GLU A 1 100 ? -21.853 5.462 30.355 1.00 92.31 100 GLU A CA 1
ATOM 783 C C . GLU A 1 100 ? -21.657 6.357 29.118 1.00 92.31 100 GLU A C 1
ATOM 785 O O . GLU A 1 100 ? -22.557 6.508 28.294 1.00 92.31 100 GLU A O 1
ATOM 790 N N . GLU A 1 101 ? -20.449 6.906 28.940 1.00 92.25 101 GLU A N 1
ATOM 791 C CA . GLU A 1 101 ? -20.088 7.731 27.779 1.00 92.25 101 GLU A CA 1
ATOM 792 C C . GLU A 1 101 ? -20.104 6.897 26.489 1.00 92.25 101 GLU A C 1
ATOM 794 O O . GLU A 1 101 ? -20.578 7.348 25.442 1.00 92.25 101 GLU A O 1
ATOM 799 N N . ALA A 1 102 ? -19.594 5.665 26.565 1.00 91.94 102 ALA A N 1
ATOM 800 C CA . ALA A 1 102 ? -19.591 4.728 25.452 1.00 91.94 102 ALA A CA 1
ATOM 801 C C . ALA A 1 102 ? -21.018 4.305 25.074 1.00 91.94 102 ALA A C 1
ATOM 803 O O . ALA A 1 102 ? -21.360 4.317 23.892 1.00 91.94 102 ALA A O 1
ATOM 804 N N . GLU A 1 103 ? -21.865 3.987 26.055 1.00 93.31 103 GLU A N 1
ATOM 805 C CA . GLU A 1 103 ? -23.267 3.627 25.828 1.00 93.31 103 GLU A CA 1
ATOM 806 C C . GLU A 1 103 ? -24.039 4.776 25.170 1.00 93.31 103 GLU A C 1
ATOM 808 O O . GLU A 1 103 ? -24.645 4.585 24.113 1.00 93.31 103 GLU A O 1
ATOM 813 N N . ALA A 1 104 ? -23.930 5.991 25.716 1.00 93.38 104 ALA A N 1
ATOM 814 C CA . ALA A 1 104 ? -24.553 7.178 25.140 1.00 93.38 104 ALA A CA 1
ATOM 815 C C . ALA A 1 104 ? -24.077 7.440 23.699 1.00 93.38 104 ALA A C 1
ATOM 817 O O . ALA A 1 104 ? -24.888 7.733 22.820 1.00 93.38 104 ALA A O 1
ATOM 818 N N . THR A 1 105 ? -22.780 7.265 23.421 1.00 93.12 105 THR A N 1
ATOM 819 C CA . THR A 1 105 ? -22.222 7.414 22.064 1.00 93.12 105 THR A CA 1
ATOM 820 C C . THR A 1 105 ? -22.791 6.366 21.104 1.00 93.12 105 THR A C 1
ATOM 822 O O . THR A 1 105 ? -23.092 6.667 19.949 1.00 93.12 105 THR A O 1
ATOM 825 N N . MET A 1 106 ? -22.977 5.130 21.572 1.00 93.62 106 MET A N 1
ATOM 826 C CA . MET A 1 106 ? -23.505 4.028 20.765 1.00 93.62 106 MET A CA 1
ATOM 827 C C . MET A 1 106 ? -25.004 4.148 20.463 1.00 93.62 106 MET A C 1
ATOM 829 O O . MET A 1 106 ? -25.468 3.507 19.514 1.00 93.62 106 MET A O 1
ATOM 833 N N . LEU A 1 107 ? -25.745 4.972 21.206 1.00 94.44 107 LEU A N 1
ATOM 834 C CA . LEU A 1 107 ? -27.155 5.283 20.946 1.00 94.44 107 LEU A CA 1
ATOM 835 C C . LEU A 1 107 ? -27.353 6.375 19.888 1.00 94.44 107 LEU A C 1
ATOM 837 O O . LEU A 1 107 ? -28.454 6.511 19.353 1.00 94.44 107 LEU A O 1
ATOM 841 N N . LEU A 1 108 ? -26.308 7.140 19.560 1.00 93.62 108 LEU A N 1
ATOM 842 C CA . LEU A 1 108 ? -26.416 8.194 18.559 1.00 93.62 108 LEU A CA 1
ATOM 843 C C . LEU A 1 108 ? -26.704 7.613 17.157 1.00 93.62 108 LEU A C 1
ATOM 845 O O . LEU A 1 108 ? -26.091 6.607 16.759 1.00 93.62 108 LEU A O 1
ATOM 849 N N . PRO A 1 109 ? -27.596 8.261 16.379 1.00 93.12 109 PRO A N 1
ATOM 850 C CA . PRO A 1 109 ? -27.911 7.847 15.019 1.00 93.12 109 PRO A CA 1
ATOM 851 C C . PRO A 1 109 ? -26.674 7.981 14.130 1.00 93.12 109 PRO A C 1
ATOM 853 O O . PRO A 1 109 ? -26.005 9.017 14.109 1.00 93.12 109 PRO A O 1
ATOM 856 N N . ARG A 1 110 ? -26.353 6.909 13.405 1.00 94.31 110 ARG A N 1
ATOM 857 C CA . ARG A 1 110 ? -25.166 6.830 12.554 1.00 94.31 110 ARG A CA 1
ATOM 858 C C . ARG A 1 110 ? -25.428 6.005 11.310 1.00 94.31 110 ARG A C 1
ATOM 860 O O . ARG A 1 110 ? -26.198 5.047 11.333 1.00 94.31 110 ARG A O 1
ATOM 867 N N . GLU A 1 111 ? -24.712 6.335 10.252 1.00 93.19 111 GLU A N 1
ATOM 868 C CA . GLU A 1 111 ? -24.773 5.651 8.967 1.00 93.19 111 GLU A CA 1
ATOM 869 C C . GLU A 1 111 ? -23.387 5.128 8.569 1.00 93.19 111 GLU A C 1
ATOM 871 O O . GLU A 1 111 ? -22.374 5.754 8.896 1.00 93.19 111 GLU A O 1
ATOM 876 N N . PRO A 1 112 ? -23.303 3.965 7.903 1.00 92.69 112 PRO A N 1
ATOM 877 C CA . PRO A 1 112 ? -22.028 3.417 7.462 1.00 92.69 112 PRO A CA 1
ATOM 878 C C . PRO A 1 112 ? -21.396 4.300 6.381 1.00 92.69 112 PRO A C 1
ATOM 880 O O . PRO A 1 112 ? -22.072 4.771 5.468 1.00 92.69 112 PRO A O 1
ATOM 883 N N . VAL A 1 113 ? -20.077 4.469 6.458 1.00 89.75 113 VAL A N 1
ATOM 884 C CA . VAL A 1 113 ? -19.282 5.199 5.464 1.00 89.75 113 VAL A CA 1
ATOM 885 C C . VAL A 1 113 ? -18.413 4.216 4.695 1.00 89.75 113 VAL A C 1
ATOM 887 O O . VAL A 1 113 ? -17.809 3.306 5.267 1.00 89.75 113 VAL A O 1
ATOM 890 N N . ALA A 1 114 ? -18.343 4.400 3.377 1.00 85.44 114 ALA A N 1
ATOM 891 C CA . ALA A 1 114 ? -17.452 3.617 2.537 1.00 85.44 114 ALA A CA 1
ATOM 892 C C . ALA A 1 114 ? -15.992 3.922 2.893 1.00 85.44 114 ALA A C 1
ATOM 894 O O . ALA A 1 114 ? -15.561 5.074 2.885 1.00 85.44 114 ALA A O 1
ATOM 895 N N . LEU A 1 115 ? -15.228 2.876 3.192 1.00 83.19 115 LEU A N 1
ATOM 896 C CA . LEU A 1 115 ? -13.808 3.010 3.476 1.00 83.19 115 LEU A CA 1
ATOM 897 C C . LEU A 1 115 ? -13.020 3.205 2.186 1.00 83.19 115 LEU A C 1
ATOM 899 O O . LEU A 1 115 ? -13.238 2.495 1.199 1.00 83.19 115 LEU A O 1
ATOM 903 N N . LEU A 1 116 ? -12.058 4.127 2.233 1.00 74.81 116 LEU A N 1
ATOM 904 C CA . LEU A 1 116 ? -11.047 4.234 1.193 1.00 74.81 116 LEU A CA 1
ATOM 905 C C . LEU A 1 116 ? -10.272 2.926 1.144 1.00 74.81 116 LEU A C 1
ATOM 907 O O . LEU A 1 116 ? -9.806 2.413 2.160 1.00 74.81 116 LEU A O 1
ATOM 911 N N . ARG A 1 117 ? -10.142 2.379 -0.056 1.00 65.81 117 ARG A N 1
ATOM 912 C CA . ARG A 1 117 ? -9.313 1.205 -0.279 1.00 65.81 117 ARG A CA 1
ATOM 913 C C . ARG A 1 117 ? -7.898 1.679 -0.590 1.00 65.81 117 ARG A C 1
ATOM 915 O O . ARG A 1 117 ? -7.743 2.722 -1.229 1.00 65.81 117 ARG A O 1
ATOM 922 N N . PRO A 1 118 ? -6.863 0.914 -0.207 1.00 58.31 118 PRO A N 1
ATOM 923 C CA . PRO A 1 118 ? -5.529 1.163 -0.725 1.00 58.31 118 PRO A CA 1
ATOM 924 C C . PRO A 1 118 ? -5.615 1.235 -2.249 1.00 58.31 118 PRO A C 1
ATOM 926 O O . PRO A 1 118 ? -6.264 0.382 -2.867 1.00 58.31 118 PRO A O 1
ATOM 929 N N . ALA A 1 119 ? -4.931 2.191 -2.871 1.00 51.78 119 ALA A N 1
ATOM 930 C CA . ALA A 1 119 ? -4.913 2.349 -4.326 1.00 51.78 119 ALA A CA 1
ATOM 931 C C . ALA A 1 119 ? -4.500 1.036 -5.031 1.00 51.78 119 ALA A C 1
ATOM 933 O O . ALA A 1 119 ? -4.930 0.727 -6.143 1.00 51.78 119 ALA A O 1
ATOM 934 N N . ARG A 1 120 ? -3.723 0.192 -4.333 1.00 39.84 120 ARG A N 1
ATOM 935 C CA . ARG A 1 120 ? -3.341 -1.160 -4.766 1.00 39.84 120 ARG A CA 1
ATOM 936 C C . ARG A 1 120 ? -4.487 -2.174 -4.738 1.00 39.84 120 ARG A C 1
ATOM 938 O O . ARG A 1 120 ? -4.516 -3.052 -5.592 1.00 39.84 120 ARG A O 1
ATOM 945 N N . THR A 1 121 ? -5.430 -2.074 -3.804 1.00 37.62 121 THR A N 1
ATOM 946 C CA . THR A 1 121 ? -6.593 -2.971 -3.702 1.00 37.62 121 THR A CA 1
ATOM 947 C C . THR A 1 121 ? -7.650 -2.627 -4.746 1.00 37.62 121 THR A C 1
ATOM 949 O O . THR A 1 121 ? -8.225 -3.536 -5.339 1.00 37.62 121 THR A O 1
ATOM 952 N N . GLU A 1 122 ? -7.849 -1.347 -5.070 1.00 35.62 122 GLU A N 1
ATOM 953 C CA . GLU A 1 122 ? -8.648 -0.958 -6.241 1.00 35.62 122 GLU A CA 1
ATOM 954 C C . GLU A 1 122 ? -8.003 -1.411 -7.553 1.00 35.62 122 GLU A C 1
ATOM 956 O O . GLU A 1 122 ? -8.697 -1.961 -8.410 1.00 35.62 122 GLU A O 1
ATOM 961 N N . ALA A 1 123 ? -6.678 -1.290 -7.689 1.00 36.78 123 ALA A N 1
ATOM 962 C CA . ALA A 1 123 ? -5.942 -1.839 -8.829 1.00 36.78 123 ALA A CA 1
ATOM 963 C C . ALA A 1 123 ? -6.038 -3.376 -8.910 1.00 36.78 123 ALA A C 1
ATOM 965 O O . ALA A 1 123 ? -6.088 -3.936 -10.003 1.00 36.78 123 ALA A O 1
ATOM 966 N N . ARG A 1 124 ? -6.127 -4.074 -7.767 1.00 35.38 124 ARG A N 1
ATOM 967 C CA . ARG A 1 124 ? -6.283 -5.536 -7.718 1.00 35.38 124 ARG A CA 1
ATOM 968 C C . ARG A 1 124 ? -7.706 -5.991 -8.012 1.00 35.38 124 ARG A C 1
ATOM 970 O O . ARG A 1 124 ? -7.864 -6.970 -8.718 1.00 35.38 124 ARG A O 1
ATOM 977 N N . ILE A 1 125 ? -8.736 -5.314 -7.505 1.00 31.61 125 ILE A N 1
ATOM 978 C CA . ILE A 1 125 ? -10.142 -5.687 -7.745 1.00 31.61 125 ILE A CA 1
ATOM 979 C C . ILE A 1 125 ? -10.541 -5.353 -9.186 1.00 31.61 125 ILE A C 1
ATOM 981 O O . ILE A 1 125 ? -11.079 -6.217 -9.876 1.00 31.61 125 ILE A O 1
ATOM 985 N N . SER A 1 126 ? -10.162 -4.172 -9.687 1.00 36.59 126 SER A N 1
ATOM 986 C CA . SER A 1 126 ? -10.295 -3.852 -11.116 1.00 36.59 126 SER A CA 1
ATOM 987 C C . SER A 1 126 ? -9.444 -4.780 -11.989 1.00 36.59 126 SER A C 1
ATOM 989 O O . SER A 1 126 ? -9.911 -5.230 -13.030 1.00 36.59 126 SER A O 1
ATOM 991 N N . GLY A 1 127 ? -8.242 -5.155 -11.541 1.00 33.12 127 GLY A N 1
ATOM 992 C CA . GLY A 1 127 ? -7.373 -6.117 -12.221 1.00 33.12 127 GLY A CA 1
ATOM 993 C C . GLY A 1 127 ? -7.899 -7.558 -12.222 1.00 33.12 127 GLY A C 1
ATOM 994 O O . GLY A 1 127 ? -7.710 -8.263 -13.205 1.00 33.12 127 GLY A O 1
ATOM 995 N N . ILE A 1 128 ? -8.593 -8.001 -11.169 1.00 33.28 128 ILE A N 1
ATOM 996 C CA . ILE A 1 128 ? -9.180 -9.347 -11.052 1.00 33.28 128 ILE A CA 1
ATOM 997 C C . ILE A 1 128 ? -10.471 -9.456 -11.878 1.00 33.28 128 ILE A C 1
ATOM 999 O O . ILE A 1 128 ? -10.693 -10.481 -12.527 1.00 33.28 128 ILE A O 1
ATOM 1003 N N . GLU A 1 129 ? -11.302 -8.408 -11.924 1.00 29.09 129 GLU A N 1
ATOM 1004 C CA . GLU A 1 129 ? -12.466 -8.368 -12.820 1.00 29.09 129 GLU A CA 1
ATOM 1005 C C . GLU A 1 129 ? -12.066 -8.192 -14.294 1.00 29.09 129 GLU A C 1
ATOM 1007 O O . GLU A 1 129 ? -12.643 -8.852 -15.163 1.00 29.09 129 GLU A O 1
ATOM 1012 N N . ALA A 1 130 ? -11.030 -7.395 -14.582 1.00 32.06 130 ALA A N 1
ATOM 1013 C CA . ALA A 1 130 ? -10.465 -7.249 -15.925 1.00 32.06 130 ALA A CA 1
ATOM 1014 C C . ALA A 1 130 ? -9.762 -8.530 -16.407 1.00 32.06 130 ALA A C 1
ATOM 1016 O O . ALA A 1 130 ? -9.921 -8.922 -17.560 1.00 32.06 130 ALA A O 1
ATOM 1017 N N . ALA A 1 131 ? -9.053 -9.250 -15.530 1.00 34.16 131 ALA A N 1
ATOM 1018 C CA . ALA A 1 131 ? -8.422 -10.528 -15.870 1.00 34.16 131 ALA A CA 1
ATOM 1019 C C . ALA A 1 131 ? -9.443 -11.637 -16.186 1.00 34.16 131 ALA A C 1
ATOM 1021 O O . ALA A 1 131 ? -9.143 -12.547 -16.958 1.00 34.16 131 ALA A O 1
ATOM 1022 N N . ARG A 1 132 ? -10.664 -11.557 -15.635 1.00 37.62 132 ARG A N 1
ATOM 1023 C CA . ARG A 1 132 ? -11.764 -12.487 -15.947 1.00 37.62 132 ARG A CA 1
ATOM 1024 C C . ARG A 1 132 ? -12.485 -12.176 -17.260 1.00 37.62 132 ARG A C 1
ATOM 1026 O O . ARG A 1 132 ? -13.157 -13.056 -17.796 1.00 37.62 132 ARG A O 1
ATOM 1033 N N . ARG A 1 133 ? -12.356 -10.965 -17.804 1.00 34.81 133 ARG A N 1
ATOM 1034 C CA . ARG A 1 133 ? -13.028 -10.544 -19.040 1.00 34.81 133 ARG A CA 1
ATOM 1035 C C . ARG A 1 133 ? -12.002 -10.105 -20.080 1.00 34.81 133 ARG A C 1
ATOM 1037 O O . ARG A 1 133 ? -11.805 -8.919 -20.252 1.00 34.81 133 ARG A O 1
ATOM 1044 N N . ARG A 1 134 ? -11.437 -11.095 -20.787 1.00 34.78 134 ARG A N 1
ATOM 1045 C CA . ARG A 1 134 ? -10.823 -11.027 -22.134 1.00 34.78 134 ARG A CA 1
ATOM 1046 C C . ARG A 1 134 ? -9.804 -9.903 -22.378 1.00 34.78 134 ARG A C 1
ATOM 1048 O O . ARG A 1 134 ? -10.161 -8.743 -22.348 1.00 34.78 134 ARG A O 1
ATOM 1055 N N . GLY A 1 135 ? -8.593 -10.300 -22.789 1.00 31.34 135 GLY A N 1
ATOM 1056 C CA . GLY A 1 135 ? -7.694 -9.546 -23.678 1.00 31.34 135 GLY A CA 1
ATOM 1057 C C . GLY A 1 135 ? -7.549 -8.051 -23.392 1.00 31.34 135 GLY A C 1
ATOM 1058 O O . GLY A 1 135 ? -8.427 -7.278 -23.747 1.00 31.34 135 GLY A O 1
ATOM 1059 N N . ALA A 1 136 ? -6.408 -7.676 -22.804 1.00 30.44 136 ALA A N 1
ATOM 1060 C CA . ALA A 1 136 ? -5.940 -6.304 -22.585 1.00 30.44 136 ALA A CA 1
ATOM 1061 C C . ALA A 1 136 ? -6.723 -5.230 -23.372 1.00 30.44 136 ALA A C 1
ATOM 1063 O O . ALA A 1 136 ? -6.631 -5.200 -24.604 1.00 30.44 136 ALA A O 1
ATOM 1064 N N . PRO A 1 137 ? -7.459 -4.323 -22.699 1.00 32.34 137 PRO A N 1
ATOM 1065 C CA . PRO A 1 137 ? -8.008 -3.177 -23.391 1.00 32.34 137 PRO A CA 1
ATOM 1066 C C . PRO A 1 137 ? -6.836 -2.334 -23.914 1.00 32.34 137 PRO A C 1
ATOM 1068 O O . PRO A 1 137 ? -5.866 -2.119 -23.175 1.00 32.34 137 PRO A O 1
ATOM 1071 N N . PRO A 1 138 ? -6.897 -1.847 -25.165 1.00 33.78 138 PRO A N 1
ATOM 1072 C CA . PRO A 1 138 ? -5.930 -0.879 -25.659 1.00 33.78 138 PRO A CA 1
ATOM 1073 C C . PRO A 1 138 ? -5.955 0.366 -24.756 1.00 33.78 138 PRO A C 1
ATOM 1075 O O . PRO A 1 138 ? -6.979 0.650 -24.131 1.00 33.78 138 PRO A O 1
ATOM 1078 N N . PRO A 1 139 ? -4.840 1.107 -24.651 1.00 32.41 139 PRO A N 1
ATOM 1079 C CA . PRO A 1 139 ? -4.719 2.219 -23.719 1.00 32.41 139 PRO A CA 1
ATOM 1080 C C . PRO A 1 139 ? -5.744 3.308 -24.053 1.00 32.41 139 PRO A C 1
ATOM 1082 O O . PRO A 1 139 ? -5.559 4.078 -24.992 1.00 32.41 139 PRO A O 1
ATOM 1085 N N . THR A 1 140 ? -6.824 3.387 -23.278 1.00 28.52 140 THR A N 1
ATOM 1086 C CA . THR A 1 140 ? -7.802 4.473 -23.376 1.00 28.52 140 THR A CA 1
ATOM 1087 C C . THR A 1 140 ? -7.319 5.693 -22.593 1.00 28.52 140 THR A C 1
ATOM 1089 O O . THR A 1 140 ? -6.811 5.602 -21.474 1.00 28.52 140 THR A O 1
ATOM 1092 N N . THR A 1 141 ? -7.461 6.857 -23.217 1.00 39.81 141 THR A N 1
ATOM 1093 C CA . THR A 1 141 ? -6.804 8.138 -22.919 1.00 39.81 141 THR A CA 1
ATOM 1094 C C . THR A 1 141 ? -7.526 9.033 -21.902 1.00 39.81 141 THR A C 1
ATOM 1096 O O . THR A 1 141 ? -7.357 10.246 -21.930 1.00 39.81 141 THR A O 1
ATOM 1099 N N . THR A 1 142 ? -8.286 8.492 -20.948 1.00 32.50 142 THR A N 1
ATOM 1100 C CA . THR A 1 142 ? -9.053 9.322 -19.993 1.00 32.50 142 THR A CA 1
ATOM 1101 C C . THR A 1 142 ? -8.880 8.874 -18.542 1.00 32.50 142 THR A C 1
ATOM 1103 O O . THR A 1 142 ? -9.759 8.253 -17.953 1.00 32.50 142 THR A O 1
ATOM 1106 N N . ARG A 1 143 ? -7.730 9.215 -17.945 1.00 33.06 143 ARG A N 1
ATOM 1107 C CA . ARG A 1 143 ? -7.536 9.327 -16.485 1.00 33.06 143 ARG A CA 1
ATOM 1108 C C . ARG A 1 143 ? -6.464 10.384 -16.206 1.00 33.06 143 ARG A C 1
ATOM 1110 O O . ARG A 1 143 ? -5.267 10.118 -16.289 1.00 33.06 143 ARG A O 1
ATOM 1117 N N . SER A 1 144 ? -6.910 11.596 -15.897 1.00 29.06 144 SER A N 1
ATOM 1118 C CA . SER A 1 144 ? -6.084 12.810 -15.866 1.00 29.06 144 SER A CA 1
ATOM 1119 C C . SER A 1 144 ? -5.081 12.902 -14.699 1.00 29.06 144 SER A C 1
ATOM 1121 O O . SER A 1 144 ? -4.215 13.765 -14.730 1.00 29.06 144 SER A O 1
ATOM 1123 N N . GLY A 1 145 ? -5.125 12.008 -13.701 1.00 29.45 145 GLY A N 1
ATOM 1124 C CA . GLY A 1 145 ? -4.245 12.068 -12.515 1.00 29.45 145 GLY A CA 1
ATOM 1125 C C . GLY A 1 145 ? -2.913 11.303 -12.605 1.00 29.45 145 GLY A C 1
ATOM 1126 O O . GLY A 1 145 ? -2.006 11.558 -11.822 1.00 29.45 145 GLY A O 1
ATOM 1127 N N . VAL A 1 146 ? -2.748 10.380 -13.564 1.00 39.91 146 VAL A N 1
ATOM 1128 C CA . VAL A 1 146 ? -1.563 9.482 -13.646 1.00 39.91 146 VAL A CA 1
ATOM 1129 C C . VAL A 1 146 ? -0.537 9.951 -14.693 1.00 39.91 146 VAL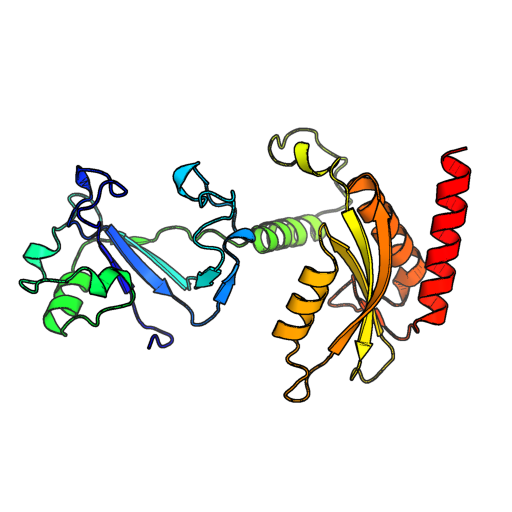 A C 1
ATOM 1131 O O . VAL A 1 146 ? 0.543 9.376 -14.837 1.00 39.91 146 VAL A O 1
ATOM 1134 N N . MET A 1 147 ? -0.832 11.017 -15.444 1.00 32.38 147 MET A N 1
ATOM 1135 C CA . MET A 1 147 ? 0.030 11.451 -16.550 1.00 32.38 147 MET A CA 1
ATOM 1136 C C . MET A 1 147 ? 1.363 12.070 -16.103 1.00 32.38 147 MET A C 1
ATOM 1138 O O . MET A 1 147 ? 2.345 11.936 -16.833 1.00 32.38 147 MET A O 1
ATOM 1142 N N . HIS A 1 148 ? 1.449 12.676 -14.914 1.00 42.38 148 HIS A N 1
ATOM 1143 C CA . HIS A 1 148 ? 2.666 13.382 -14.487 1.00 42.38 148 HIS A CA 1
ATOM 1144 C C . HIS A 1 148 ? 3.801 12.465 -14.006 1.00 42.38 148 HIS A C 1
ATOM 1146 O O . HIS A 1 148 ? 4.965 12.816 -14.165 1.00 42.38 148 HIS A O 1
ATOM 1152 N N . MET A 1 149 ? 3.503 11.264 -13.498 1.00 46.31 149 MET A N 1
ATOM 1153 C CA . MET A 1 149 ? 4.536 10.353 -12.976 1.00 46.31 149 MET A CA 1
ATOM 1154 C C . MET A 1 149 ? 5.146 9.423 -14.031 1.00 46.31 149 MET A C 1
ATOM 1156 O O . MET A 1 149 ? 6.214 8.861 -13.806 1.00 46.31 149 MET A O 1
ATOM 1160 N N . ARG A 1 150 ? 4.526 9.277 -15.212 1.00 55.09 150 ARG A N 1
ATOM 1161 C CA . ARG A 1 150 ? 5.059 8.411 -16.284 1.00 55.09 150 ARG A CA 1
ATOM 1162 C C . ARG A 1 150 ? 6.423 8.858 -16.804 1.00 55.09 150 ARG A C 1
ATOM 1164 O O . ARG A 1 150 ? 7.159 8.021 -17.311 1.00 55.09 150 ARG A O 1
ATOM 1171 N N . ARG A 1 151 ? 6.729 10.154 -16.696 1.00 65.44 151 ARG A N 1
ATOM 1172 C CA . ARG A 1 151 ? 7.992 10.767 -17.134 1.00 65.44 151 ARG A CA 1
ATOM 1173 C C . ARG A 1 151 ? 9.004 10.958 -16.002 1.00 65.44 151 ARG A C 1
ATOM 1175 O O . ARG A 1 151 ? 10.058 11.522 -16.251 1.00 65.44 151 ARG A O 1
ATOM 1182 N N . ALA A 1 152 ? 8.675 10.553 -14.776 1.00 67.62 152 ALA A N 1
ATOM 1183 C CA . ALA A 1 152 ? 9.604 10.662 -13.660 1.00 67.62 152 ALA A CA 1
ATOM 1184 C C . ALA A 1 152 ? 10.623 9.507 -13.703 1.00 67.62 152 ALA A C 1
ATOM 1186 O O . ALA A 1 152 ? 10.216 8.385 -14.034 1.00 67.62 152 ALA A O 1
ATOM 1187 N N . PRO A 1 153 ? 11.895 9.751 -13.337 1.00 73.69 153 PRO A N 1
ATOM 1188 C CA . PRO A 1 153 ? 12.905 8.705 -13.272 1.00 73.69 153 PRO A CA 1
ATOM 1189 C C . PRO A 1 153 ? 12.515 7.601 -12.297 1.00 73.69 153 PRO A C 1
ATOM 1191 O O . PRO A 1 153 ? 12.016 7.881 -11.207 1.00 73.69 153 PRO A O 1
ATOM 1194 N N . ALA A 1 154 ? 12.741 6.348 -12.674 1.00 78.62 154 ALA A N 1
ATOM 1195 C CA . ALA A 1 154 ? 12.381 5.197 -11.855 1.00 78.62 154 ALA A CA 1
ATOM 1196 C C . ALA A 1 154 ? 13.368 4.046 -12.034 1.00 78.62 154 ALA A C 1
ATOM 1198 O O . ALA A 1 154 ? 14.037 3.928 -13.056 1.00 78.62 154 ALA A O 1
ATOM 1199 N N . PHE A 1 155 ? 13.423 3.160 -11.047 1.00 87.25 155 PHE A N 1
ATOM 1200 C CA . PHE A 1 155 ? 14.301 2.003 -11.056 1.00 87.25 155 PHE A CA 1
ATOM 1201 C C . PHE A 1 155 ? 13.554 0.742 -11.455 1.00 87.25 155 PHE A C 1
ATOM 1203 O O . PHE A 1 155 ? 12.494 0.468 -10.897 1.00 87.25 155 PHE A O 1
ATOM 1210 N N . THR A 1 156 ? 14.147 -0.075 -12.322 1.00 92.00 156 THR A N 1
ATOM 1211 C CA . THR A 1 156 ? 13.863 -1.520 -12.333 1.00 92.00 156 THR A CA 1
ATOM 1212 C C . THR A 1 156 ? 14.801 -2.178 -11.335 1.00 92.00 156 THR A C 1
ATOM 1214 O O . THR A 1 156 ? 15.962 -1.786 -11.256 1.00 92.00 156 THR A O 1
ATOM 1217 N N . TYR A 1 157 ? 14.343 -3.169 -10.578 1.00 95.31 157 TYR A N 1
ATOM 1218 C CA . TYR A 1 157 ? 15.171 -3.925 -9.641 1.00 95.31 157 TYR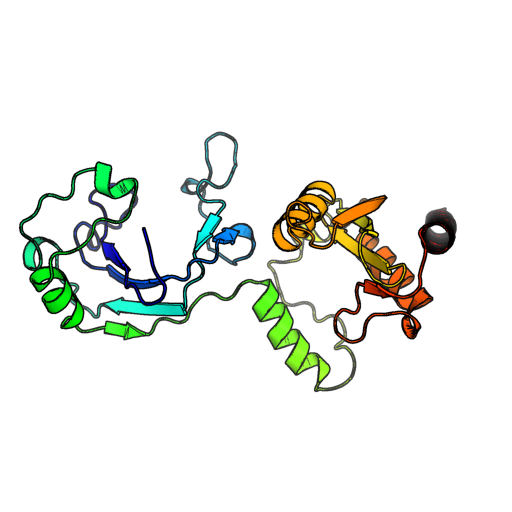 A CA 1
ATOM 1219 C C . TYR A 1 157 ? 14.923 -5.433 -9.743 1.00 95.31 157 TYR A C 1
ATOM 1221 O O . TYR A 1 157 ? 13.839 -5.886 -10.116 1.00 95.31 157 TYR A O 1
ATOM 1229 N N . ALA A 1 158 ? 15.933 -6.202 -9.345 1.00 95.62 158 ALA A N 1
ATOM 1230 C CA . ALA A 1 158 ? 15.825 -7.618 -9.034 1.00 95.62 158 ALA A CA 1
ATOM 1231 C C . ALA A 1 158 ? 16.310 -7.862 -7.600 1.00 95.62 158 ALA A C 1
ATOM 1233 O O . ALA A 1 158 ? 17.368 -7.371 -7.200 1.00 95.62 158 ALA A O 1
ATOM 1234 N N . MET A 1 159 ? 15.544 -8.627 -6.826 1.00 96.75 159 MET A N 1
ATOM 1235 C CA . MET A 1 159 ? 15.865 -9.005 -5.450 1.00 96.75 159 MET A CA 1
ATOM 1236 C C . MET A 1 159 ? 15.955 -10.521 -5.334 1.00 96.75 159 MET A C 1
ATOM 1238 O O . MET A 1 159 ? 15.013 -11.216 -5.706 1.00 96.75 159 MET A O 1
ATOM 1242 N N . SER A 1 160 ? 17.047 -11.052 -4.796 1.00 95.25 160 SER A N 1
ATOM 1243 C CA . SER A 1 160 ? 17.089 -12.451 -4.370 1.00 95.25 160 SER A CA 1
ATOM 1244 C C . SER A 1 160 ? 16.258 -12.631 -3.102 1.00 95.25 160 SER A C 1
ATOM 1246 O O . SER A 1 160 ? 16.268 -11.761 -2.225 1.00 95.25 160 SER A O 1
ATOM 1248 N N . ILE A 1 161 ? 15.561 -13.759 -2.996 1.00 92.94 161 ILE A N 1
ATOM 1249 C CA . ILE A 1 161 ? 14.803 -14.139 -1.804 1.00 92.94 161 ILE A CA 1
ATOM 1250 C C . ILE A 1 161 ? 15.590 -15.235 -1.078 1.00 92.94 161 ILE A C 1
ATOM 1252 O O . ILE A 1 161 ? 15.630 -16.391 -1.494 1.00 92.94 161 ILE A O 1
ATOM 1256 N N . GLU A 1 162 ? 16.257 -14.854 0.002 1.00 90.12 162 GLU A N 1
ATOM 1257 C CA . GLU A 1 162 ? 17.045 -15.741 0.852 1.00 90.12 162 GLU A CA 1
ATOM 1258 C C . GLU A 1 162 ? 16.131 -16.443 1.871 1.00 90.12 162 GLU A C 1
ATOM 1260 O O . GLU A 1 162 ? 15.182 -15.849 2.391 1.00 90.12 162 GLU A O 1
ATOM 1265 N N . GLY A 1 163 ? 16.420 -17.715 2.158 1.00 84.62 163 GLY A N 1
ATOM 1266 C CA . GLY A 1 163 ? 15.623 -18.557 3.062 1.00 84.62 163 GLY A CA 1
ATOM 1267 C C . GLY A 1 163 ? 14.487 -19.334 2.385 1.00 84.62 163 GLY A C 1
ATOM 1268 O O . GLY A 1 163 ? 13.811 -20.117 3.046 1.00 84.62 163 GLY A O 1
ATOM 1269 N N . ALA A 1 164 ? 14.274 -19.156 1.079 1.00 85.19 164 ALA A N 1
ATOM 1270 C CA . ALA A 1 164 ? 13.324 -19.960 0.317 1.00 85.19 164 ALA A CA 1
ATOM 1271 C C . ALA A 1 164 ? 13.869 -21.376 0.042 1.00 85.19 164 ALA A C 1
ATOM 1273 O O . ALA A 1 164 ? 15.074 -21.570 -0.105 1.00 85.19 164 ALA A O 1
ATOM 1274 N N . ALA A 1 165 ? 12.970 -22.361 -0.078 1.00 84.00 165 ALA A N 1
ATOM 1275 C CA . ALA A 1 165 ? 13.335 -23.763 -0.326 1.00 84.00 165 ALA A CA 1
ATOM 1276 C C . ALA A 1 165 ? 14.026 -23.985 -1.685 1.00 84.00 165 ALA A C 1
ATOM 1278 O O . ALA A 1 165 ? 14.826 -24.902 -1.845 1.00 84.00 165 ALA A O 1
ATOM 1279 N N . THR A 1 166 ? 13.726 -23.135 -2.666 1.00 88.38 166 THR A N 1
ATOM 1280 C CA . THR A 1 166 ? 14.382 -23.109 -3.975 1.00 88.38 166 THR A CA 1
ATOM 1281 C C . THR A 1 166 ? 14.864 -21.696 -4.273 1.00 88.38 166 THR A C 1
ATOM 1283 O O . THR A 1 166 ? 14.175 -20.756 -3.870 1.00 88.38 166 THR A O 1
ATOM 1286 N N . PRO A 1 167 ? 15.964 -21.518 -5.030 1.00 91.69 167 PRO A N 1
ATOM 1287 C CA . PRO A 1 167 ? 16.403 -20.197 -5.463 1.00 91.69 167 PRO A CA 1
ATOM 1288 C C . PRO A 1 167 ? 15.268 -19.452 -6.158 1.00 91.69 167 PRO A C 1
ATOM 1290 O O . PRO A 1 167 ? 14.681 -19.962 -7.116 1.00 91.69 167 PRO A O 1
ATOM 1293 N N . CYS A 1 168 ? 14.938 -18.267 -5.663 1.00 93.00 168 CYS A N 1
ATOM 1294 C CA . CYS A 1 168 ? 13.922 -17.433 -6.271 1.00 93.00 168 CYS A CA 1
ATOM 1295 C C . CYS A 1 168 ? 14.313 -15.961 -6.232 1.00 93.00 168 CYS A C 1
ATOM 1297 O O . CYS A 1 168 ? 15.055 -15.485 -5.364 1.00 93.00 168 CYS A O 1
ATOM 1299 N N . CYS A 1 169 ? 13.812 -15.241 -7.226 1.00 94.75 169 CYS A N 1
ATOM 1300 C CA . CYS A 1 169 ? 14.094 -13.835 -7.419 1.00 94.75 169 CYS A CA 1
ATOM 1301 C C . CYS A 1 169 ? 12.793 -13.081 -7.654 1.00 94.75 169 CYS A C 1
ATOM 1303 O O . CYS A 1 169 ? 11.897 -13.553 -8.348 1.00 94.75 169 CYS A O 1
ATOM 1305 N N . LYS A 1 170 ? 12.694 -11.889 -7.084 1.00 94.50 170 LYS A N 1
ATOM 1306 C CA . LYS A 1 170 ? 11.625 -10.948 -7.362 1.00 94.50 170 LYS A CA 1
ATOM 1307 C C . LYS A 1 170 ? 12.116 -9.887 -8.336 1.00 94.50 170 LYS A C 1
ATOM 1309 O O . LYS A 1 170 ? 13.096 -9.211 -8.042 1.00 94.50 170 LYS A O 1
ATOM 1314 N N . ILE A 1 171 ? 11.387 -9.681 -9.426 1.00 93.25 171 ILE A N 1
ATOM 1315 C CA . ILE A 1 171 ? 11.590 -8.547 -10.336 1.00 93.25 171 ILE A CA 1
ATOM 1316 C C . ILE A 1 171 ? 10.507 -7.506 -10.055 1.00 93.25 171 ILE A C 1
ATOM 1318 O O . ILE A 1 171 ? 9.375 -7.850 -9.705 1.00 93.25 171 ILE A O 1
ATOM 1322 N N . GLY A 1 172 ? 10.855 -6.229 -10.146 1.00 89.12 172 GLY A N 1
ATOM 1323 C CA . GLY A 1 172 ? 9.881 -5.153 -10.057 1.00 89.12 172 GLY A CA 1
ATOM 1324 C C . GLY A 1 172 ? 10.449 -3.816 -10.499 1.00 89.12 172 GLY A C 1
ATOM 1325 O O . GLY A 1 172 ? 11.624 -3.710 -10.845 1.00 89.12 172 GLY A O 1
ATOM 1326 N N . TRP A 1 173 ? 9.628 -2.773 -10.433 1.00 91.00 173 TRP A N 1
ATOM 1327 C CA . TRP A 1 173 ? 10.090 -1.395 -10.570 1.00 91.00 173 TRP A CA 1
ATOM 1328 C C . TRP A 1 173 ? 9.547 -0.503 -9.446 1.00 91.00 173 TRP A C 1
ATOM 1330 O O . TRP A 1 173 ? 8.587 -0.852 -8.753 1.00 91.00 173 TRP A O 1
ATOM 1340 N N . SER A 1 174 ? 10.214 0.623 -9.194 1.00 76.19 174 SER A N 1
ATOM 1341 C CA . SER A 1 174 ? 9.809 1.616 -8.189 1.00 76.19 174 SER A CA 1
ATOM 1342 C C . SER A 1 174 ? 10.591 2.919 -8.336 1.00 76.19 174 SER A C 1
ATOM 1344 O O . SER A 1 174 ? 11.689 2.917 -8.881 1.00 76.19 174 SER A O 1
ATOM 1346 N N . PHE A 1 175 ? 10.093 4.010 -7.755 1.00 75.69 175 PHE A N 1
ATOM 1347 C CA . PHE A 1 175 ? 10.847 5.267 -7.645 1.00 75.69 175 PHE A CA 1
ATOM 1348 C C . PHE A 1 175 ? 12.009 5.201 -6.634 1.00 75.69 175 PHE A C 1
ATOM 1350 O O . PHE A 1 175 ? 12.977 5.939 -6.765 1.00 75.69 175 PHE A O 1
ATOM 1357 N N . ASP A 1 176 ? 11.944 4.291 -5.656 1.00 78.94 176 ASP A N 1
ATOM 1358 C CA . ASP A 1 176 ? 13.006 4.043 -4.674 1.00 78.94 176 ASP A CA 1
ATOM 1359 C C . ASP A 1 176 ? 13.063 2.546 -4.332 1.00 78.94 176 ASP A C 1
ATOM 1361 O O . ASP A 1 176 ? 12.257 2.023 -3.550 1.00 78.94 176 ASP A O 1
ATOM 1365 N N . TRP A 1 177 ? 14.043 1.853 -4.913 1.00 78.75 177 TRP A N 1
ATOM 1366 C CA . TRP A 1 177 ? 14.228 0.418 -4.709 1.00 78.75 177 TRP A CA 1
ATOM 1367 C C . TRP A 1 177 ? 14.680 0.076 -3.280 1.00 78.75 177 TRP A C 1
ATOM 1369 O O . TRP A 1 177 ? 14.331 -0.992 -2.777 1.00 78.75 177 TRP A O 1
ATOM 1379 N N . ARG A 1 178 ? 15.388 0.978 -2.579 1.00 74.62 178 ARG A N 1
ATOM 1380 C CA . ARG A 1 178 ? 15.849 0.759 -1.193 1.00 74.62 178 ARG A CA 1
ATOM 1381 C C . ARG A 1 178 ? 14.689 0.821 -0.217 1.00 74.62 178 ARG A C 1
ATOM 1383 O O . ARG A 1 178 ? 14.602 0.014 0.708 1.00 74.62 178 ARG A O 1
ATOM 1390 N N . SER A 1 179 ? 13.786 1.781 -0.409 1.00 69.06 179 SER A N 1
ATOM 1391 C CA . SER A 1 179 ? 12.523 1.827 0.333 1.00 69.06 179 SER A CA 1
ATOM 1392 C C . SER A 1 179 ? 11.719 0.546 0.106 1.00 69.06 179 SER A C 1
ATOM 1394 O O . SER A 1 179 ? 11.212 -0.053 1.058 1.00 69.06 179 SER A O 1
ATOM 1396 N N . ARG A 1 180 ? 11.692 0.053 -1.138 1.00 74.44 180 ARG A N 1
ATOM 1397 C CA . ARG A 1 180 ? 10.989 -1.182 -1.485 1.00 74.44 180 ARG A CA 1
ATOM 1398 C C . ARG A 1 180 ? 11.603 -2.432 -0.846 1.00 74.44 180 ARG A C 1
ATOM 1400 O O . ARG A 1 180 ? 10.853 -3.246 -0.314 1.00 74.44 180 ARG A O 1
ATOM 1407 N N . GLU A 1 181 ? 12.930 -2.555 -0.826 1.00 82.06 181 GLU A N 1
ATOM 1408 C CA . GLU A 1 181 ? 13.634 -3.649 -0.139 1.00 82.06 181 GLU A CA 1
ATOM 1409 C C . GLU A 1 181 ? 13.327 -3.653 1.362 1.00 82.06 181 GLU A C 1
ATOM 1411 O O . GLU A 1 181 ? 12.947 -4.685 1.920 1.00 82.06 181 GLU A O 1
ATOM 1416 N N . ARG A 1 182 ? 13.441 -2.487 2.017 1.00 77.44 182 ARG A N 1
ATOM 1417 C CA . ARG A 1 182 ? 13.126 -2.342 3.447 1.00 77.44 182 ARG A CA 1
ATOM 1418 C C . ARG A 1 182 ? 11.693 -2.758 3.747 1.00 77.44 182 ARG A C 1
ATOM 1420 O O . ARG A 1 182 ? 11.471 -3.492 4.702 1.00 77.44 182 ARG A O 1
ATOM 1427 N N . HIS A 1 183 ? 10.744 -2.335 2.917 1.00 72.50 183 HIS A N 1
ATOM 1428 C CA . HIS A 1 183 ? 9.341 -2.702 3.069 1.00 72.50 183 HIS A CA 1
ATOM 1429 C C . HIS A 1 183 ? 9.123 -4.217 2.954 1.00 72.50 183 HIS A C 1
ATOM 1431 O O . HIS A 1 183 ? 8.440 -4.798 3.794 1.00 72.50 183 HIS A O 1
ATOM 1437 N N . PHE A 1 184 ? 9.730 -4.881 1.964 1.00 79.06 184 PHE A N 1
ATOM 1438 C CA . PHE A 1 184 ? 9.618 -6.338 1.853 1.00 79.06 184 PHE A CA 1
ATOM 1439 C C . PHE A 1 184 ? 10.228 -7.058 3.053 1.00 79.06 184 PHE A C 1
ATOM 1441 O O . PHE A 1 184 ? 9.600 -7.962 3.594 1.00 79.06 184 PHE A O 1
ATOM 1448 N N . ASN A 1 185 ? 11.400 -6.626 3.519 1.00 7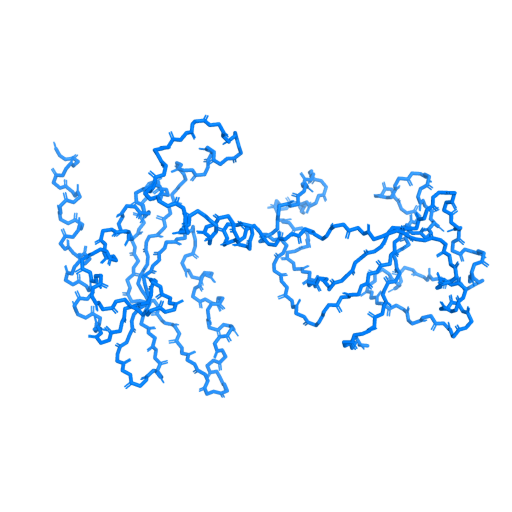2.00 185 ASN A N 1
ATOM 1449 C CA . ASN A 1 185 ? 12.030 -7.205 4.703 1.00 72.00 185 ASN A CA 1
ATOM 1450 C C . ASN A 1 185 ? 11.247 -6.931 5.992 1.00 72.00 185 ASN A C 1
ATOM 1452 O O . ASN A 1 185 ? 11.225 -7.778 6.876 1.00 72.00 185 ASN A O 1
ATOM 1456 N N . GLN A 1 186 ? 10.566 -5.791 6.105 1.00 73.00 186 GLN A N 1
ATOM 1457 C CA . GLN A 1 186 ? 9.701 -5.512 7.249 1.00 73.00 186 GLN A CA 1
ATOM 1458 C C . GLN A 1 186 ? 8.540 -6.512 7.326 1.00 73.00 186 GLN A C 1
ATOM 1460 O O . GLN A 1 186 ? 8.263 -7.035 8.400 1.00 73.00 186 GLN A O 1
ATOM 1465 N N . VAL A 1 187 ? 7.897 -6.808 6.191 1.00 72.25 187 VAL A N 1
ATOM 1466 C CA . VAL A 1 187 ? 6.774 -7.761 6.117 1.00 72.25 187 VAL A CA 1
ATOM 1467 C C . VAL A 1 187 ? 7.250 -9.207 6.243 1.00 72.25 187 VAL A C 1
ATOM 1469 O O . VAL A 1 187 ? 6.591 -10.023 6.878 1.00 72.25 187 VAL A O 1
ATOM 1472 N N . ALA A 1 188 ? 8.396 -9.532 5.648 1.00 69.00 188 ALA A N 1
ATOM 1473 C CA . ALA A 1 188 ? 8.940 -10.882 5.667 1.00 69.00 188 ALA A CA 1
ATOM 1474 C C . ALA A 1 188 ? 9.587 -11.252 7.011 1.00 69.00 188 ALA A C 1
ATOM 1476 O O . ALA A 1 188 ? 9.776 -12.432 7.267 1.00 69.00 188 ALA A O 1
ATOM 1477 N N . MET A 1 189 ? 9.883 -10.271 7.873 1.00 72.00 189 MET A N 1
ATOM 1478 C CA . MET A 1 189 ? 10.399 -10.452 9.236 1.00 72.00 189 MET A CA 1
ATOM 1479 C C . MET A 1 189 ? 11.607 -11.418 9.334 1.00 72.00 189 MET A C 1
ATOM 1481 O O . MET A 1 189 ? 11.570 -12.396 10.088 1.00 72.00 189 MET A O 1
ATOM 1485 N N . PRO A 1 190 ? 12.725 -11.153 8.628 1.00 67.06 190 PRO A N 1
ATOM 1486 C CA . PRO A 1 190 ? 13.868 -12.068 8.581 1.00 67.06 190 PRO A CA 1
ATOM 1487 C C . PRO A 1 190 ? 14.521 -12.302 9.951 1.00 67.06 190 PRO A C 1
ATOM 1489 O O . PRO A 1 190 ? 15.076 -13.367 10.202 1.00 67.06 190 PRO A O 1
ATOM 1492 N N . ASN A 1 191 ? 14.408 -11.342 10.875 1.00 73.06 191 ASN A N 1
ATOM 1493 C CA . ASN A 1 191 ? 14.988 -11.439 12.219 1.00 73.06 191 ASN A CA 1
ATOM 1494 C C . ASN A 1 191 ? 14.318 -12.498 13.114 1.00 73.06 191 ASN A C 1
ATOM 1496 O O . ASN A 1 191 ? 14.868 -12.830 14.159 1.00 73.06 191 ASN A O 1
ATOM 1500 N N . VAL A 1 192 ? 13.149 -13.020 12.728 1.00 70.94 192 VAL A N 1
ATOM 1501 C CA . VAL A 1 192 ? 12.433 -14.088 13.452 1.00 70.94 192 VAL A CA 1
ATOM 1502 C C . VAL A 1 192 ? 12.272 -15.354 12.601 1.00 70.94 192 VAL A C 1
ATOM 1504 O O . VAL A 1 192 ? 11.389 -16.167 12.856 1.00 70.94 192 VAL A O 1
ATOM 1507 N N . GLY A 1 193 ? 13.128 -15.530 11.588 1.00 68.62 193 GLY A N 1
ATOM 1508 C CA . GLY A 1 193 ? 13.166 -16.736 10.752 1.00 68.62 193 GLY A CA 1
ATOM 1509 C C . GLY A 1 193 ? 12.329 -16.673 9.473 1.00 68.62 193 GLY A C 1
ATOM 1510 O O . GLY A 1 193 ? 12.177 -17.690 8.802 1.00 68.62 193 GLY A O 1
ATOM 1511 N N . GLY A 1 194 ? 11.785 -15.506 9.120 1.00 75.00 194 GLY A N 1
ATOM 1512 C CA . GLY A 1 194 ? 11.136 -15.310 7.828 1.00 75.00 194 GLY A CA 1
ATOM 1513 C C . GLY A 1 194 ? 12.121 -15.065 6.677 1.00 75.00 194 GLY A C 1
ATOM 1514 O O . GLY A 1 194 ? 13.341 -15.067 6.852 1.00 75.00 194 GLY A O 1
ATOM 1515 N N . LEU A 1 195 ? 11.589 -14.868 5.470 1.00 84.94 195 LEU A N 1
ATOM 1516 C CA . LEU A 1 195 ? 12.396 -14.692 4.258 1.00 84.94 195 LEU A CA 1
ATOM 1517 C C . LEU A 1 195 ? 13.124 -13.342 4.256 1.00 84.94 195 LEU A C 1
ATOM 1519 O O . LEU A 1 195 ? 12.644 -12.358 4.821 1.00 84.94 195 LEU A O 1
ATOM 1523 N N . ARG A 1 196 ? 14.257 -13.266 3.555 1.00 89.44 196 ARG A N 1
ATOM 1524 C CA . ARG A 1 196 ? 14.990 -12.010 3.366 1.00 89.44 196 ARG A CA 1
ATOM 1525 C C . ARG A 1 196 ? 15.074 -11.643 1.894 1.00 89.44 196 ARG A C 1
ATOM 1527 O O . ARG A 1 196 ? 15.562 -12.409 1.077 1.00 89.44 196 ARG A O 1
ATOM 1534 N N . TYR A 1 197 ? 14.645 -10.436 1.566 1.00 93.69 197 TYR A N 1
ATOM 1535 C CA . TYR A 1 197 ? 14.807 -9.833 0.252 1.00 93.69 197 TYR A CA 1
ATOM 1536 C C . TYR A 1 197 ? 16.109 -9.040 0.229 1.00 93.69 197 TYR A C 1
ATOM 1538 O O . TYR A 1 197 ? 16.350 -8.200 1.098 1.00 93.69 197 TYR A O 1
ATOM 1546 N N . ARG A 1 198 ? 16.948 -9.286 -0.771 1.00 95.31 198 ARG A N 1
ATOM 1547 C CA . ARG A 1 198 ? 18.190 -8.542 -0.984 1.00 95.31 198 ARG A CA 1
ATOM 1548 C C . ARG A 1 198 ? 18.263 -8.110 -2.435 1.00 95.31 198 ARG A C 1
ATOM 1550 O O . ARG A 1 198 ? 18.209 -8.955 -3.324 1.00 95.31 198 ARG A O 1
ATOM 1557 N N . THR A 1 199 ? 18.378 -6.811 -2.688 1.00 95.00 199 THR A N 1
ATOM 1558 C CA . THR A 1 199 ? 18.566 -6.308 -4.053 1.00 95.00 199 THR A CA 1
ATOM 1559 C C . THR A 1 199 ? 19.900 -6.799 -4.598 1.00 95.00 199 THR A C 1
ATOM 1561 O O . THR A 1 199 ? 20.941 -6.605 -3.974 1.00 95.00 199 THR A O 1
ATOM 1564 N N . ILE A 1 200 ? 19.854 -7.439 -5.764 1.00 95.06 200 ILE A N 1
ATOM 1565 C CA . ILE A 1 200 ? 21.033 -7.934 -6.485 1.00 95.06 200 ILE A CA 1
ATOM 1566 C C . ILE A 1 200 ? 21.331 -7.095 -7.727 1.00 95.06 200 ILE A C 1
ATOM 1568 O O . ILE A 1 200 ? 22.487 -6.980 -8.117 1.00 95.06 200 ILE A O 1
ATOM 1572 N N . LEU A 1 201 ? 20.308 -6.482 -8.331 1.00 91.38 201 LEU A N 1
ATOM 1573 C CA . LEU A 1 201 ? 20.440 -5.597 -9.487 1.00 91.38 201 LEU A CA 1
ATOM 1574 C C . LEU A 1 201 ? 19.440 -4.451 -9.377 1.00 91.38 201 LEU A C 1
ATOM 1576 O O . LEU A 1 201 ? 18.316 -4.637 -8.903 1.00 91.38 201 LEU A O 1
ATOM 1580 N N . HIS A 1 202 ? 19.835 -3.282 -9.867 1.00 94.81 202 HIS A N 1
ATOM 1581 C CA . HIS A 1 202 ? 18.939 -2.156 -10.079 1.00 94.81 202 HIS A CA 1
ATOM 1582 C C . HIS A 1 202 ? 19.428 -1.312 -11.261 1.00 94.81 202 HIS A C 1
ATOM 1584 O O . HIS A 1 202 ? 20.628 -1.113 -11.425 1.00 94.81 202 HIS A O 1
ATOM 1590 N N . GLU A 1 203 ? 18.506 -0.770 -12.048 1.00 90.69 203 GLU A N 1
ATOM 1591 C CA . GLU A 1 203 ? 18.800 0.109 -13.184 1.00 90.69 203 GLU A CA 1
ATOM 1592 C C . GLU A 1 203 ? 17.897 1.332 -13.105 1.00 90.69 203 GLU A C 1
ATOM 1594 O O . GLU A 1 203 ? 16.682 1.175 -12.972 1.00 90.69 203 GLU A O 1
ATOM 1599 N N . LEU A 1 204 ? 18.486 2.526 -13.182 1.00 90.75 204 LEU A N 1
ATOM 1600 C CA . LEU A 1 204 ? 17.747 3.781 -13.261 1.00 90.75 204 LEU A CA 1
ATOM 1601 C C . LEU A 1 204 ? 17.362 4.064 -14.713 1.00 90.75 204 LEU A C 1
ATOM 1603 O O . LEU A 1 204 ? 18.204 4.022 -15.602 1.00 90.75 204 LEU A O 1
ATOM 1607 N N . TRP A 1 205 ? 16.102 4.418 -14.919 1.00 84.50 205 TRP A N 1
ATOM 1608 C CA . TRP A 1 205 ? 15.557 4.855 -16.193 1.00 84.50 205 TRP A CA 1
ATOM 1609 C C . TRP A 1 205 ? 15.069 6.292 -16.089 1.00 84.50 2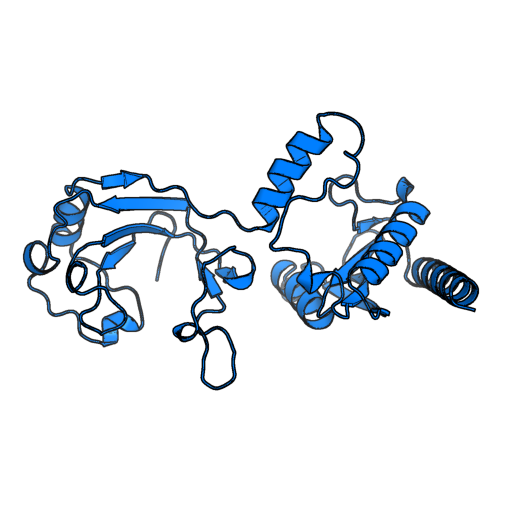05 TRP A C 1
ATOM 1611 O O . TRP A 1 205 ? 14.595 6.704 -15.027 1.00 84.50 205 TRP A O 1
ATOM 1621 N N . ASP A 1 206 ? 15.115 7.024 -17.200 1.00 80.38 206 ASP A N 1
ATOM 1622 C CA . ASP A 1 206 ? 14.645 8.412 -17.269 1.00 80.38 206 ASP A CA 1
ATOM 1623 C C . ASP A 1 206 ? 13.136 8.508 -17.032 1.00 80.38 206 ASP A C 1
ATOM 1625 O O . ASP A 1 206 ? 12.629 9.521 -16.550 1.00 80.38 206 ASP A O 1
ATOM 1629 N N . THR A 1 207 ? 12.410 7.428 -17.336 1.00 76.75 207 THR A N 1
ATOM 1630 C CA . THR A 1 207 ? 10.962 7.367 -17.178 1.00 76.75 207 THR A CA 1
ATOM 1631 C C . THR A 1 207 ? 10.484 6.080 -16.505 1.00 76.75 207 THR A C 1
ATOM 1633 O O . THR A 1 207 ? 10.965 4.976 -16.769 1.00 76.75 207 THR A O 1
ATOM 1636 N N . ALA A 1 208 ? 9.425 6.191 -15.701 1.00 71.69 208 ALA A N 1
ATOM 1637 C CA . ALA A 1 208 ? 8.696 5.043 -15.162 1.00 71.69 208 ALA A CA 1
ATOM 1638 C C . ALA A 1 208 ? 8.192 4.091 -16.261 1.00 71.69 208 ALA A C 1
ATOM 1640 O O . ALA A 1 208 ? 8.118 2.881 -16.053 1.00 71.69 208 ALA A O 1
ATOM 1641 N N . GLY A 1 209 ? 7.879 4.620 -17.449 1.00 79.94 209 GLY A N 1
ATOM 1642 C CA . GLY A 1 209 ? 7.504 3.802 -18.602 1.00 79.94 209 GLY A CA 1
ATOM 1643 C C . GLY A 1 209 ? 8.634 2.897 -19.103 1.00 79.94 209 GLY A C 1
ATOM 1644 O O . GLY A 1 209 ? 8.378 1.776 -19.531 1.00 79.94 209 GLY A O 1
ATOM 1645 N N . GLU A 1 210 ? 9.883 3.348 -19.055 1.00 81.38 210 GLU A N 1
ATOM 1646 C CA . GLU A 1 210 ? 11.051 2.535 -19.413 1.00 81.38 210 GLU A CA 1
ATOM 1647 C C . GLU A 1 210 ? 11.365 1.478 -18.365 1.00 81.38 210 GLU A C 1
ATOM 1649 O O . GLU A 1 210 ? 11.568 0.319 -18.729 1.00 81.38 210 GLU A O 1
ATOM 1654 N N . ALA A 1 211 ? 11.296 1.847 -17.084 1.00 80.69 211 ALA A N 1
ATOM 1655 C CA . ALA A 1 211 ? 11.466 0.894 -15.995 1.00 80.69 211 ALA A CA 1
ATOM 1656 C C . ALA A 1 211 ? 10.417 -0.231 -16.063 1.00 80.69 211 ALA A C 1
ATOM 1658 O O . ALA A 1 211 ? 10.743 -1.416 -16.014 1.00 80.69 211 ALA A O 1
ATOM 1659 N N . PHE A 1 212 ? 9.151 0.127 -16.292 1.00 84.44 212 PHE A N 1
ATOM 1660 C CA . PHE A 1 212 ? 8.089 -0.854 -16.500 1.00 84.44 212 PHE A CA 1
ATOM 1661 C C . PHE A 1 212 ? 8.336 -1.733 -17.737 1.00 84.44 212 PHE A C 1
ATOM 1663 O O . PHE A 1 212 ? 8.148 -2.946 -17.682 1.00 84.44 212 PHE A O 1
ATOM 1670 N N . ARG A 1 213 ? 8.796 -1.161 -18.860 1.00 86.56 213 ARG A N 1
ATOM 1671 C CA . ARG A 1 213 ? 9.121 -1.949 -20.065 1.00 86.56 213 ARG A CA 1
ATOM 1672 C C . ARG A 1 213 ? 10.210 -2.988 -19.796 1.00 86.56 213 ARG A C 1
ATOM 1674 O O . ARG A 1 213 ? 10.074 -4.119 -20.261 1.00 86.56 213 ARG A O 1
ATOM 1681 N N . MET A 1 214 ? 11.244 -2.629 -19.035 1.00 91.44 214 MET A N 1
ATOM 1682 C CA . MET A 1 214 ? 12.291 -3.570 -18.640 1.00 91.44 214 MET A CA 1
ATOM 1683 C C . MET A 1 214 ? 11.739 -4.688 -17.758 1.00 91.44 214 MET A C 1
ATOM 1685 O O . MET A 1 214 ? 11.958 -5.859 -18.063 1.00 91.44 214 MET A O 1
ATOM 1689 N N . GLU A 1 215 ? 10.991 -4.346 -16.706 1.00 91.50 215 GLU A N 1
ATOM 1690 C CA . GLU A 1 215 ? 10.345 -5.328 -15.828 1.00 91.50 215 GLU A CA 1
ATOM 1691 C C . GLU A 1 215 ? 9.519 -6.335 -16.642 1.00 91.50 215 GLU A C 1
ATOM 1693 O O . GLU A 1 215 ? 9.710 -7.545 -16.513 1.00 91.50 215 GLU A O 1
ATOM 1698 N N . GLN A 1 216 ? 8.631 -5.848 -17.514 1.00 91.56 216 GLN A N 1
ATOM 1699 C CA . GLN A 1 216 ? 7.763 -6.717 -18.306 1.00 91.56 216 GLN A CA 1
ATOM 1700 C C . GLN A 1 216 ? 8.549 -7.587 -19.292 1.00 91.56 216 GLN A C 1
ATOM 1702 O O . GLN A 1 216 ? 8.194 -8.751 -19.484 1.00 91.56 216 GLN A O 1
ATOM 1707 N N . ALA A 1 217 ? 9.627 -7.072 -19.890 1.00 92.12 217 ALA A N 1
ATOM 1708 C CA . ALA A 1 217 ? 10.484 -7.856 -20.775 1.00 92.12 217 ALA A CA 1
ATOM 1709 C C . ALA A 1 217 ? 11.199 -8.990 -20.025 1.00 92.12 217 ALA A C 1
ATOM 1711 O O . ALA A 1 217 ? 11.208 -10.129 -20.498 1.00 92.12 217 ALA A O 1
ATOM 1712 N N . LEU A 1 218 ? 11.735 -8.706 -18.834 1.00 92.69 218 LEU A N 1
ATOM 1713 C CA . LEU A 1 218 ? 12.374 -9.715 -17.991 1.00 92.69 218 LEU A CA 1
ATOM 1714 C C . LEU A 1 218 ? 11.367 -10.773 -17.526 1.00 92.69 218 LEU A C 1
ATOM 1716 O O . LEU A 1 218 ? 11.616 -11.965 -17.683 1.00 92.69 218 LEU A O 1
ATOM 1720 N N . LEU A 1 219 ? 10.201 -10.360 -17.020 1.00 90.81 219 LEU A N 1
ATOM 1721 C CA . LEU A 1 219 ? 9.156 -11.290 -16.580 1.00 90.81 219 LEU A CA 1
ATOM 1722 C C . LEU A 1 219 ? 8.624 -12.157 -17.727 1.00 90.81 219 LEU A C 1
ATOM 1724 O O . LEU A 1 219 ? 8.335 -13.331 -17.513 1.00 90.81 219 LEU A O 1
ATOM 1728 N N . SER A 1 220 ? 8.524 -11.605 -18.939 1.00 92.00 220 SER A N 1
ATOM 1729 C CA . SER A 1 220 ? 8.096 -12.360 -20.124 1.00 92.00 220 SER A CA 1
ATOM 1730 C C . SER A 1 220 ? 9.140 -13.395 -20.555 1.00 92.00 220 SER A C 1
ATOM 1732 O O . SER A 1 220 ? 8.773 -14.505 -20.929 1.00 92.00 220 SER A O 1
ATOM 1734 N N . LYS A 1 221 ? 10.441 -13.075 -20.457 1.00 94.06 221 LYS A N 1
ATOM 1735 C CA . LYS A 1 221 ? 11.536 -14.017 -20.769 1.00 94.06 221 LYS A CA 1
ATOM 1736 C C . LYS A 1 221 ? 11.515 -15.254 -19.863 1.00 94.06 221 LYS A C 1
ATOM 1738 O O . LYS A 1 221 ? 11.912 -16.330 -20.299 1.00 94.06 221 LYS A O 1
ATOM 1743 N N . PHE A 1 222 ? 11.010 -15.112 -18.639 1.00 94.38 222 PHE A N 1
ATOM 1744 C CA . PHE A 1 222 ? 10.918 -16.183 -17.647 1.00 94.38 222 PHE A CA 1
ATOM 1745 C C . PHE A 1 222 ? 9.474 -16.609 -17.344 1.00 94.38 222 PHE A C 1
ATOM 1747 O O . PHE A 1 222 ? 9.205 -17.083 -16.243 1.00 94.38 222 PHE A O 1
ATOM 1754 N N . ASP A 1 223 ? 8.530 -16.459 -18.284 1.00 91.25 223 ASP A N 1
ATOM 1755 C CA . ASP A 1 223 ? 7.100 -16.649 -17.983 1.00 91.25 223 ASP A CA 1
ATOM 1756 C C . ASP A 1 223 ? 6.767 -18.044 -17.425 1.00 91.25 223 ASP A C 1
ATOM 1758 O O . ASP A 1 223 ? 5.969 -18.161 -16.496 1.00 91.25 223 ASP A O 1
ATOM 1762 N N . ALA A 1 224 ? 7.469 -19.079 -17.898 1.00 92.75 224 ALA A N 1
ATOM 1763 C CA . ALA A 1 224 ? 7.332 -20.457 -17.421 1.00 92.75 224 ALA A CA 1
ATOM 1764 C C . ALA A 1 224 ? 7.819 -20.686 -15.975 1.00 92.75 224 ALA A C 1
ATOM 1766 O O . ALA A 1 224 ? 7.481 -21.701 -15.373 1.00 92.75 224 ALA A O 1
ATOM 1767 N N . LEU A 1 225 ? 8.622 -19.771 -15.426 1.00 92.31 225 LEU A N 1
ATOM 1768 C CA . LEU A 1 225 ? 9.200 -19.856 -14.080 1.00 92.31 225 LEU A CA 1
ATOM 1769 C C . LEU A 1 225 ? 8.491 -18.936 -13.078 1.00 92.31 225 LEU A C 1
ATOM 1771 O O . LEU A 1 225 ? 8.920 -18.817 -11.933 1.00 92.31 225 LEU A O 1
ATOM 1775 N N . ARG A 1 226 ? 7.420 -18.250 -13.489 1.00 88.06 226 ARG A N 1
ATOM 1776 C CA . ARG A 1 226 ? 6.696 -17.319 -12.618 1.00 88.06 226 ARG A CA 1
ATOM 1777 C C . ARG A 1 226 ? 5.889 -18.073 -11.569 1.00 88.06 226 ARG A C 1
ATOM 1779 O O . ARG A 1 226 ? 5.128 -18.980 -11.896 1.00 88.06 226 ARG A O 1
ATOM 1786 N N . HIS A 1 227 ? 5.976 -17.623 -10.320 1.00 81.88 227 HIS A N 1
ATOM 1787 C CA . HIS A 1 227 ? 5.183 -18.177 -9.231 1.00 81.88 227 HIS A CA 1
ATOM 1788 C C . HIS A 1 227 ? 3.680 -17.988 -9.527 1.00 81.88 227 HIS A C 1
ATOM 1790 O O . HIS A 1 227 ? 3.242 -16.868 -9.827 1.00 81.88 227 HIS A O 1
ATOM 1796 N N . PRO A 1 228 ? 2.845 -19.034 -9.391 1.00 73.19 228 PRO A N 1
ATOM 1797 C CA . PRO A 1 228 ? 1.441 -19.002 -9.816 1.00 73.19 228 PRO A CA 1
ATOM 1798 C C . PRO A 1 228 ? 0.605 -17.957 -9.065 1.00 73.19 228 PRO A C 1
ATOM 1800 O O . PRO A 1 228 ? -0.322 -17.375 -9.623 1.00 73.19 228 PRO A O 1
ATOM 1803 N N . GLN A 1 229 ? 0.947 -17.686 -7.803 1.00 70.75 229 GLN A N 1
ATOM 1804 C CA . GLN A 1 229 ? 0.243 -16.705 -6.964 1.00 70.75 229 GLN A CA 1
ATOM 1805 C C . GLN A 1 229 ? 0.896 -15.314 -6.963 1.00 70.75 229 GLN A C 1
ATOM 1807 O O . GLN A 1 229 ? 0.299 -14.358 -6.473 1.00 70.75 229 GLN A O 1
ATOM 1812 N N . ASN A 1 230 ? 2.119 -15.184 -7.487 1.00 77.25 230 ASN A N 1
ATOM 1813 C CA . ASN A 1 230 ? 2.828 -13.912 -7.551 1.00 77.25 230 ASN A CA 1
ATOM 1814 C C . ASN A 1 230 ? 3.691 -13.877 -8.805 1.00 77.25 230 ASN A C 1
ATOM 1816 O O . ASN A 1 230 ? 4.851 -14.277 -8.810 1.00 77.25 230 ASN A O 1
ATOM 1820 N N . ARG A 1 231 ? 3.113 -13.341 -9.874 1.00 77.75 231 ARG A N 1
ATOM 1821 C CA . ARG A 1 231 ? 3.744 -13.312 -11.187 1.00 77.75 231 ARG A CA 1
ATOM 1822 C C . ARG A 1 231 ? 4.955 -12.363 -11.276 1.00 77.75 231 ARG A C 1
ATOM 1824 O O . ARG A 1 231 ? 5.516 -12.220 -12.354 1.00 77.75 231 ARG A O 1
ATOM 1831 N N . GLU A 1 232 ? 5.357 -11.706 -10.195 1.00 82.44 232 GLU A N 1
ATOM 1832 C CA . GLU A 1 232 ? 6.598 -10.923 -10.113 1.00 82.44 232 GLU A CA 1
ATOM 1833 C C . GLU A 1 232 ? 7.745 -11.709 -9.448 1.00 82.44 232 GLU A C 1
ATOM 1835 O O . GLU A 1 232 ? 8.869 -11.215 -9.369 1.00 82.44 232 GLU A O 1
ATOM 1840 N N . ILE A 1 233 ? 7.467 -12.917 -8.945 1.00 88.19 233 ILE A N 1
ATOM 1841 C CA . ILE A 1 233 ? 8.456 -13.839 -8.382 1.00 88.19 233 ILE A CA 1
ATOM 1842 C C . ILE A 1 233 ? 8.758 -14.917 -9.419 1.00 88.19 233 ILE A C 1
ATOM 1844 O O . ILE A 1 233 ? 7.846 -15.517 -9.986 1.00 88.19 233 ILE A O 1
ATOM 1848 N N . LEU A 1 234 ? 10.043 -15.162 -9.641 1.00 91.56 234 LEU A N 1
ATOM 1849 C CA . LEU A 1 234 ? 10.580 -16.220 -10.480 1.00 91.56 234 LEU A CA 1
ATOM 1850 C C . LEU A 1 234 ? 11.151 -17.309 -9.578 1.00 91.56 234 LEU A C 1
ATOM 1852 O O . LEU A 1 234 ? 12.048 -17.050 -8.773 1.00 91.56 234 LEU A O 1
ATOM 1856 N N . GLU A 1 235 ? 10.615 -18.514 -9.694 1.00 91.00 235 GLU A N 1
ATOM 1857 C CA . GLU A 1 235 ? 11.114 -19.698 -9.005 1.00 91.00 235 GLU A CA 1
ATOM 1858 C C . GLU A 1 235 ? 12.261 -20.337 -9.788 1.00 91.00 235 GLU A C 1
ATOM 1860 O O . GLU A 1 235 ? 12.417 -20.127 -10.992 1.00 91.00 235 GLU A O 1
ATOM 1865 N N . ARG A 1 236 ? 13.075 -21.145 -9.101 1.00 91.00 236 ARG A N 1
ATOM 1866 C CA . ARG A 1 236 ? 14.171 -21.932 -9.692 1.00 91.00 236 ARG A CA 1
ATOM 1867 C C . ARG A 1 236 ? 15.120 -21.092 -10.555 1.00 91.00 236 ARG A C 1
ATOM 1869 O O . ARG A 1 236 ? 15.646 -21.577 -11.551 1.00 91.00 236 ARG A O 1
ATOM 1876 N N . THR A 1 237 ? 15.320 -19.835 -10.168 1.00 89.69 237 THR A N 1
ATOM 1877 C CA . THR A 1 237 ? 16.123 -18.873 -10.923 1.00 89.69 237 THR A CA 1
ATOM 1878 C C . THR A 1 237 ? 17.177 -18.265 -10.008 1.00 89.69 237 THR A C 1
ATOM 1880 O O . THR A 1 237 ? 16.856 -17.764 -8.929 1.00 89.69 237 THR A O 1
ATOM 1883 N N . ASP A 1 238 ? 18.438 -18.322 -10.435 1.00 86.06 238 ASP A N 1
ATOM 1884 C CA . ASP A 1 238 ? 19.572 -17.768 -9.700 1.00 86.06 238 ASP A CA 1
ATOM 1885 C C . ASP A 1 238 ? 19.957 -16.358 -10.180 1.00 86.06 238 ASP A C 1
ATOM 1887 O O . ASP A 1 238 ? 19.492 -15.857 -11.208 1.00 86.06 238 ASP A O 1
ATOM 1891 N N . ALA A 1 239 ? 20.817 -15.694 -9.405 1.00 84.00 239 ALA A N 1
ATOM 1892 C CA . ALA A 1 239 ? 21.258 -14.334 -9.700 1.00 84.00 239 ALA A CA 1
ATOM 1893 C C . ALA A 1 239 ? 22.006 -14.230 -11.040 1.00 84.00 239 ALA A C 1
ATOM 1895 O O . ALA A 1 239 ? 21.855 -13.230 -11.738 1.00 84.00 239 ALA A O 1
ATOM 1896 N N . VAL A 1 240 ? 22.765 -15.263 -11.423 1.00 83.31 240 VAL A N 1
ATOM 1897 C CA . VAL A 1 240 ? 23.555 -15.288 -12.665 1.00 83.31 240 VAL A CA 1
ATOM 1898 C C . VAL A 1 240 ? 22.636 -15.285 -13.887 1.00 83.31 240 VAL A C 1
ATOM 1900 O O . VAL A 1 240 ? 22.832 -14.499 -14.814 1.00 83.31 240 VAL A O 1
ATOM 1903 N N . THR A 1 241 ? 21.588 -16.108 -13.861 1.00 87.88 241 THR A N 1
ATOM 1904 C CA . THR A 1 241 ? 20.584 -16.197 -14.927 1.00 87.88 241 THR A CA 1
ATOM 1905 C C . THR A 1 241 ? 19.839 -14.873 -15.096 1.00 87.88 241 THR A C 1
ATOM 1907 O O . THR A 1 241 ? 19.682 -14.382 -16.219 1.00 87.88 241 THR A O 1
ATOM 1910 N N . ILE A 1 242 ? 19.421 -14.255 -13.984 1.00 90.75 242 ILE A N 1
ATOM 1911 C CA . ILE A 1 242 ? 18.774 -12.935 -14.004 1.00 90.75 242 ILE A CA 1
ATOM 1912 C C . ILE A 1 242 ? 19.728 -11.875 -14.552 1.00 90.75 242 ILE A C 1
ATOM 1914 O O . ILE A 1 242 ? 19.327 -11.086 -15.405 1.00 90.75 242 ILE A O 1
ATOM 1918 N N . GLN A 1 243 ? 20.985 -11.868 -14.107 1.00 88.50 243 GLN A N 1
ATOM 1919 C CA . GLN A 1 243 ? 21.991 -10.906 -14.548 1.00 88.50 243 GLN A CA 1
ATOM 1920 C C . GLN A 1 243 ? 22.275 -11.010 -16.050 1.00 88.50 243 GLN A C 1
ATOM 1922 O O . GLN A 1 243 ? 22.375 -9.979 -16.712 1.00 88.50 243 GLN A O 1
ATOM 1927 N N . GLY A 1 244 ? 22.341 -12.222 -16.607 1.00 82.50 244 GLY A N 1
ATOM 1928 C CA . GLY A 1 244 ? 22.471 -12.419 -18.053 1.00 82.50 244 GLY A CA 1
ATOM 1929 C C . GLY A 1 244 ? 21.310 -11.783 -18.822 1.00 82.50 244 GLY A C 1
ATOM 1930 O O . GLY A 1 244 ? 21.522 -10.940 -19.690 1.00 82.50 244 GLY A O 1
ATOM 1931 N N . ALA A 1 245 ? 20.068 -12.094 -18.434 1.00 90.06 245 ALA A N 1
ATOM 1932 C CA . ALA A 1 245 ? 18.882 -11.502 -19.055 1.00 90.06 245 ALA A CA 1
ATOM 1933 C C . ALA A 1 245 ? 18.794 -9.975 -18.881 1.00 90.06 245 ALA A C 1
ATOM 1935 O O . ALA A 1 245 ? 18.306 -9.280 -19.773 1.00 90.06 245 ALA A O 1
ATOM 1936 N N . TRP A 1 246 ? 19.276 -9.463 -17.749 1.00 90.69 246 TRP A N 1
ATOM 1937 C CA . TRP A 1 246 ? 19.373 -8.036 -17.465 1.00 90.69 246 TRP A CA 1
ATOM 1938 C C . TRP A 1 246 ? 20.317 -7.337 -18.443 1.00 90.69 246 TRP A C 1
ATOM 1940 O O . TRP A 1 246 ? 19.938 -6.351 -19.073 1.00 90.69 246 TRP A O 1
ATOM 1950 N N . ILE A 1 247 ? 21.530 -7.874 -18.604 1.00 85.19 247 ILE A N 1
ATOM 1951 C CA . ILE A 1 247 ? 22.549 -7.342 -19.515 1.00 85.19 247 ILE A CA 1
ATOM 1952 C C . ILE A 1 247 ? 22.051 -7.389 -20.961 1.00 85.19 247 ILE A C 1
ATOM 1954 O O . ILE A 1 247 ? 22.162 -6.376 -21.653 1.00 85.19 247 ILE A O 1
ATOM 1958 N N . ASP A 1 248 ? 21.453 -8.505 -21.392 1.00 84.38 248 ASP A N 1
ATOM 1959 C CA . ASP A 1 248 ? 20.875 -8.643 -22.736 1.00 84.38 248 ASP A CA 1
ATOM 1960 C C . ASP A 1 248 ? 19.887 -7.504 -23.029 1.00 84.38 248 ASP A C 1
ATOM 1962 O O . ASP A 1 248 ? 19.990 -6.822 -24.052 1.00 84.38 248 ASP A O 1
ATOM 1966 N N . TYR A 1 249 ? 18.968 -7.235 -22.091 1.00 91.06 249 TYR A N 1
ATOM 1967 C CA . TYR A 1 249 ? 17.990 -6.161 -22.246 1.00 91.06 249 TYR A CA 1
ATOM 1968 C C . TYR A 1 249 ? 18.659 -4.785 -22.354 1.00 91.06 249 TYR A C 1
ATOM 1970 O O . TYR A 1 249 ? 18.282 -3.986 -23.212 1.00 91.06 249 TYR A O 1
ATOM 1978 N N . LEU A 1 250 ? 19.659 -4.495 -21.514 1.00 82.94 250 LEU A N 1
ATOM 1979 C CA . LEU A 1 250 ? 20.363 -3.208 -21.542 1.00 82.94 250 LEU A CA 1
ATOM 1980 C C . LEU A 1 250 ? 21.148 -3.002 -22.842 1.00 82.94 250 LEU A C 1
ATOM 1982 O O . LEU A 1 250 ? 21.162 -1.893 -23.381 1.00 82.94 250 LEU A O 1
ATOM 1986 N N . VAL A 1 251 ? 21.783 -4.052 -23.367 1.00 84.75 251 VAL A N 1
ATOM 1987 C CA . VAL A 1 251 ? 22.480 -4.005 -24.660 1.00 84.75 251 VAL A CA 1
ATOM 1988 C C . VAL A 1 251 ? 21.490 -3.703 -25.785 1.00 84.75 251 VAL A C 1
ATOM 1990 O O . VAL A 1 251 ? 21.737 -2.804 -26.595 1.00 84.75 251 VAL A O 1
ATOM 1993 N N . ASP A 1 252 ? 20.345 -4.384 -25.807 1.00 82.81 252 ASP A N 1
ATOM 1994 C CA . ASP A 1 252 ? 19.312 -4.177 -26.822 1.00 82.81 252 ASP A CA 1
ATOM 1995 C C . ASP A 1 252 ? 18.611 -2.821 -26.704 1.00 82.81 252 ASP A C 1
ATOM 1997 O O . ASP A 1 252 ? 18.232 -2.230 -27.718 1.00 82.81 252 ASP A O 1
ATOM 2001 N N . ALA A 1 253 ? 18.424 -2.311 -25.487 1.00 81.94 253 ALA A N 1
ATOM 2002 C CA . ALA A 1 253 ? 17.883 -0.977 -25.258 1.00 81.94 253 ALA A CA 1
ATOM 2003 C C . ALA A 1 253 ? 18.849 0.089 -25.797 1.00 81.94 253 ALA A C 1
ATOM 2005 O O . ALA A 1 253 ? 18.447 0.937 -26.589 1.00 81.94 253 ALA A O 1
ATOM 2006 N N . ARG A 1 254 ? 20.147 -0.003 -25.474 1.00 78.06 254 ARG A N 1
ATOM 2007 C CA . ARG A 1 254 ? 21.167 0.943 -25.965 1.00 78.06 254 ARG A CA 1
ATOM 2008 C C . ARG A 1 254 ? 21.293 0.955 -27.487 1.00 78.06 254 ARG A C 1
ATOM 2010 O O . ARG A 1 254 ? 21.536 2.013 -28.057 1.00 78.06 254 ARG A O 1
ATOM 2017 N N . ARG A 1 255 ? 21.115 -0.192 -28.150 1.00 78.38 255 ARG A N 1
ATOM 2018 C CA . ARG A 1 255 ? 21.097 -0.280 -29.622 1.00 78.38 255 ARG A CA 1
ATOM 2019 C C . ARG A 1 255 ? 19.907 0.442 -30.252 1.00 78.38 255 ARG A C 1
ATOM 2021 O O . ARG A 1 255 ? 20.047 0.938 -31.357 1.00 78.38 255 ARG A O 1
ATOM 2028 N N . ARG A 1 256 ? 18.762 0.509 -29.567 1.00 74.62 256 ARG A N 1
ATOM 2029 C CA . ARG A 1 256 ? 17.542 1.181 -30.055 1.00 74.62 256 ARG A CA 1
ATOM 2030 C C . ARG A 1 256 ? 17.558 2.703 -29.886 1.00 74.62 256 ARG A C 1
ATOM 2032 O O . ARG A 1 256 ? 16.727 3.374 -30.484 1.00 74.62 256 ARG A O 1
ATOM 2039 N N . HIS A 1 257 ? 18.463 3.224 -29.060 1.00 61.66 257 HIS A N 1
ATOM 2040 C CA . HIS A 1 257 ? 18.627 4.658 -28.796 1.00 61.66 257 HIS A CA 1
ATOM 2041 C C . HIS A 1 257 ? 19.827 5.283 -29.533 1.00 61.66 257 HIS A C 1
ATOM 2043 O O . HIS A 1 257 ? 20.119 6.459 -29.319 1.00 61.66 257 HIS A O 1
ATOM 2049 N N . ARG A 1 258 ? 20.525 4.510 -30.374 1.00 49.34 258 ARG A N 1
ATOM 2050 C CA . ARG A 1 258 ? 21.513 4.999 -31.346 1.00 49.34 258 ARG A CA 1
ATOM 2051 C C . ARG A 1 258 ? 20.871 5.094 -32.720 1.00 49.34 258 ARG A C 1
ATOM 2053 O O . ARG A 1 258 ? 21.255 6.026 -33.452 1.00 49.34 258 ARG A O 1
#

Radius of gyration: 24.04 Å; chains: 1; bounding box: 52×50×63 Å